Protein AF-0000000068983211 (afdb_homodimer)

Organism: NCBI:txid743974

Foldseek 3Di:
DPPPQPPVNVVVVVLVVVQVVCVVVVKAWDDAFQDDPPQATFGTWIKDWDQDPVRDIAIAIEGEAEEEDEPPPPDDPLNPQDPVRVRSSVRSVVVVCVVDVVCVRHHYWYKYKYWYDYPPDDTDIDIGTSSDPND/DPPPCDPVNVVVVVLVVVQVVCVVVVKAWDDAFQDDPPQATFGTWIKDWDQDPVRDIAIAIEGEAEEEDEPPPPDDPLNPQDPVNVRSSVRSVVVVCVVDVVCVRHHYWYKYKYWYDYPPDDTDIDIGTSSDPND

Radius of gyration: 21.83 Å; Cα contacts (8 Å, |Δi|>4): 467; chains: 2; bounding box: 51×64×51 Å

Sequence (270 aa):
MNTKATTKSIGDFYENRAVDWIESEHLTVIARNYNVPKVGEIDIVAKCIDALASGRIRKTLVFIEVRARKRGQFASSAESITTAKQYKIIHAAMHFLQEFDEFNEYDCRFDVIVFDYADGEDARGEWIKAAFLACMNTKATTKSIGDFYENRAVDWIESEHLTVIARNYNVPKVGEIDIVAKCIDALASGRIRKTLVFIEVRARKRGQFASSAESITTAKQYKIIHAAMHFLQEFDEFNEYDCRFDVIVFDYADGEDARGEWIKAAFLAC

Structure (mmCIF, N/CA/C/O backbone):
data_AF-0000000068983211-model_v1
#
loop_
_entity.id
_entity.type
_entity.pdbx_description
1 polymer 'UPF0102 protein MBO_08302'
#
loop_
_atom_site.group_PDB
_atom_site.id
_atom_site.type_symbol
_atom_site.label_atom_id
_atom_site.label_alt_id
_atom_site.label_comp_id
_atom_site.label_asym_id
_atom_site.label_entity_id
_atom_site.label_seq_id
_atom_site.pdbx_PDB_ins_code
_atom_site.Cartn_x
_atom_site.Cartn_y
_atom_site.Cartn_z
_atom_site.occupancy
_atom_site.B_iso_or_equiv
_atom_site.auth_seq_id
_atom_site.auth_comp_id
_atom_site.auth_asym_id
_atom_site.auth_atom_id
_atom_site.pdbx_PDB_model_num
ATOM 1 N N . MET A 1 1 ? -12.484 28.016 33.562 1 35.66 1 MET A N 1
ATOM 2 C CA . MET A 1 1 ? -12.781 26.766 32.875 1 35.66 1 MET A CA 1
ATOM 3 C C . MET A 1 1 ? -11.57 26.281 32.062 1 35.66 1 MET A C 1
ATOM 5 O O . MET A 1 1 ? -11.133 26.953 31.141 1 35.66 1 MET A O 1
ATOM 9 N N . ASN A 1 2 ? -10.539 25.703 32.656 1 40.59 2 ASN A N 1
ATOM 10 C CA . ASN A 1 2 ? -9.242 25.25 32.156 1 40.59 2 ASN A CA 1
ATOM 11 C C . ASN A 1 2 ? -9.375 24.375 30.938 1 40.59 2 ASN A C 1
ATOM 13 O O . ASN A 1 2 ? -9.711 23.188 31.047 1 40.59 2 ASN A O 1
ATOM 17 N N . THR A 1 3 ? -9.984 24.75 29.875 1 45.38 3 THR A N 1
ATOM 18 C CA . THR A 1 3 ? -10.43 23.969 28.734 1 45.38 3 THR A CA 1
ATOM 19 C C . THR A 1 3 ? -9.273 23.172 28.141 1 45.38 3 THR A C 1
ATOM 21 O O . THR A 1 3 ? -8.453 23.734 27.406 1 45.38 3 THR A O 1
ATOM 24 N N . LYS A 1 4 ? -8.797 22.328 28.922 1 50.09 4 LYS A N 1
ATOM 25 C CA . LYS A 1 4 ? -7.707 21.469 28.484 1 50.09 4 LYS A CA 1
ATOM 26 C C . LYS A 1 4 ? -7.957 20.922 27.094 1 50.09 4 LYS A C 1
ATOM 2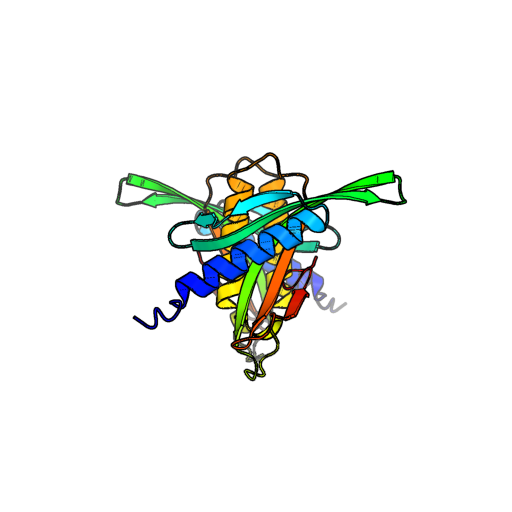8 O O . LYS A 1 4 ? -9.016 20.344 26.812 1 50.09 4 LYS A O 1
ATOM 33 N N . ALA A 1 5 ? -7.172 21.594 26.203 1 58.06 5 ALA A N 1
ATOM 34 C CA . ALA A 1 5 ? -7.344 21.188 24.812 1 58.06 5 ALA A CA 1
ATOM 35 C C . ALA A 1 5 ? -7.465 19.672 24.703 1 58.06 5 ALA A C 1
ATOM 37 O O . ALA A 1 5 ? -6.711 18.938 25.328 1 58.06 5 ALA A O 1
ATOM 38 N N . THR A 1 6 ? -8.633 19.156 24.359 1 66.56 6 THR A N 1
ATOM 39 C CA . THR A 1 6 ? -8.883 17.734 24.156 1 66.56 6 THR A CA 1
ATOM 40 C C . THR A 1 6 ? -7.914 17.156 23.141 1 66.56 6 THR A C 1
ATOM 42 O O . THR A 1 6 ? -7.285 17.891 22.375 1 66.56 6 THR A O 1
ATOM 45 N N . THR A 1 7 ? -7.5 15.906 23.281 1 70.31 7 THR A N 1
ATOM 46 C CA . THR A 1 7 ? -6.629 15.195 22.344 1 70.31 7 THR A CA 1
ATOM 47 C C . THR A 1 7 ? -7.023 15.484 20.906 1 70.31 7 THR A C 1
ATOM 49 O O . THR A 1 7 ? -6.16 15.648 20.047 1 70.31 7 THR A O 1
ATOM 52 N N . LYS A 1 8 ? -8.227 15.648 20.672 1 76.94 8 LYS A N 1
ATOM 53 C CA . LYS A 1 8 ? -8.703 15.953 19.328 1 76.94 8 LYS A CA 1
ATOM 54 C C . LYS A 1 8 ? -8.344 17.375 18.922 1 76.94 8 LYS A C 1
ATOM 56 O O . LYS A 1 8 ? -7.941 17.625 17.781 1 76.94 8 LYS A O 1
ATOM 61 N N . SER A 1 9 ? -8.492 18.234 19.859 1 83.5 9 SER A N 1
ATOM 62 C CA . SER A 1 9 ? -8.18 19.625 19.578 1 83.5 9 SER A CA 1
ATOM 63 C C . SER A 1 9 ? -6.699 19.828 19.281 1 83.5 9 SER A C 1
ATOM 65 O O . SER A 1 9 ? -6.332 20.578 18.375 1 83.5 9 SER A O 1
ATOM 67 N N . ILE A 1 10 ? -5.871 19.125 19.984 1 86.56 10 ILE A N 1
ATOM 68 C CA . ILE A 1 10 ? -4.434 19.172 19.75 1 86.56 10 ILE A CA 1
ATOM 69 C C . ILE A 1 10 ? -4.109 18.609 18.375 1 86.56 10 ILE A C 1
ATOM 71 O O . ILE A 1 10 ? -3.34 19.219 17.625 1 86.56 10 ILE A O 1
ATOM 75 N N . GLY A 1 11 ? -4.793 17.547 18.047 1 90.12 11 GLY A N 1
ATOM 76 C CA . GLY A 1 11 ? -4.621 16.938 16.734 1 90.12 11 GLY A CA 1
ATOM 77 C C . GLY A 1 11 ? -4.957 17.891 15.594 1 90.12 11 GLY A C 1
ATOM 78 O O . GLY A 1 11 ? -4.191 18.016 14.641 1 90.12 11 GLY A O 1
ATOM 79 N N . ASP A 1 12 ? -6.043 18.531 15.766 1 93.44 12 ASP A N 1
ATOM 80 C CA . ASP A 1 12 ? -6.484 19.469 14.742 1 93.44 12 ASP A CA 1
ATOM 81 C C . ASP A 1 12 ? -5.508 20.625 14.609 1 93.44 12 ASP A C 1
ATOM 83 O O . ASP A 1 12 ? -5.227 21.094 13.5 1 93.44 12 ASP A O 1
ATOM 87 N N . PHE A 1 13 ? -5.062 21.109 15.711 1 94.06 13 PHE A N 1
ATOM 88 C CA . PHE A 1 13 ? -4.117 22.219 15.727 1 94.06 13 PHE A CA 1
ATOM 89 C C . PHE A 1 13 ? -2.85 21.859 14.961 1 94.06 13 PHE A C 1
ATOM 91 O O . PHE A 1 13 ? -2.424 22.609 14.07 1 94.06 13 PHE A O 1
ATOM 98 N N . TYR A 1 14 ? -2.338 20.703 15.195 1 95.5 14 TYR A N 1
ATOM 99 C CA . TYR A 1 14 ? -1.067 20.344 14.578 1 95.5 14 TYR A CA 1
ATOM 100 C C . TYR A 1 14 ? -1.27 19.891 13.133 1 95.5 14 TYR A C 1
ATOM 102 O O . TYR A 1 14 ? -0.354 20 12.312 1 95.5 14 TYR A O 1
ATOM 110 N N . GLU A 1 15 ? -2.426 19.359 12.836 1 97.25 15 GLU A N 1
ATOM 111 C CA . GLU A 1 15 ? -2.732 19.109 11.43 1 97.25 15 GLU A CA 1
ATOM 112 C C . GLU A 1 15 ? -2.723 20.406 10.625 1 97.25 15 GLU A C 1
ATOM 114 O O . GLU A 1 15 ? -2.166 20.469 9.531 1 97.25 15 GLU A O 1
ATOM 119 N N . ASN A 1 16 ? -3.309 21.5 11.219 1 97.44 16 ASN A N 1
ATOM 120 C CA . ASN A 1 16 ? -3.287 22.812 10.57 1 97.44 16 ASN A CA 1
ATOM 121 C C . ASN A 1 16 ? -1.863 23.344 10.422 1 97.44 16 ASN A C 1
ATOM 123 O O . ASN A 1 16 ? -1.508 23.906 9.383 1 97.44 16 ASN A O 1
ATOM 127 N N . ARG A 1 17 ? -1.088 23.156 11.438 1 97.06 17 ARG A N 1
ATOM 128 C CA . ARG A 1 17 ? 0.31 23.578 11.375 1 97.06 17 ARG A CA 1
ATOM 129 C C . ARG A 1 17 ? 1.061 22.812 10.289 1 97.06 17 ARG A C 1
ATOM 131 O O . ARG A 1 17 ? 1.902 23.391 9.594 1 97.06 17 ARG A O 1
ATOM 138 N N . ALA A 1 18 ? 0.779 21.562 10.195 1 98.19 18 ALA A N 1
ATOM 139 C CA . ALA A 1 18 ? 1.39 20.766 9.141 1 98.19 18 ALA A CA 1
ATOM 140 C C . ALA A 1 18 ? 1.004 21.281 7.758 1 98.19 18 ALA A C 1
ATOM 142 O O . ALA A 1 18 ? 1.853 21.375 6.871 1 98.19 18 ALA A O 1
ATOM 143 N N . VAL A 1 19 ? -0.229 21.594 7.555 1 98.5 19 VAL A N 1
ATOM 144 C CA . VAL A 1 19 ? -0.712 22.109 6.281 1 98.5 19 VAL A CA 1
ATOM 145 C C . VAL A 1 19 ? 0.061 23.375 5.91 1 98.5 19 VAL A C 1
ATOM 147 O O . VAL A 1 19 ? 0.547 23.516 4.785 1 98.5 19 VAL A O 1
ATOM 150 N N . ASP A 1 20 ? 0.174 24.281 6.855 1 97.94 20 ASP A N 1
ATOM 151 C CA . ASP A 1 20 ? 0.915 25.516 6.617 1 97.94 20 ASP A CA 1
ATOM 152 C C . ASP A 1 20 ? 2.354 25.219 6.199 1 97.94 20 ASP A C 1
ATOM 154 O O . ASP A 1 20 ? 2.877 25.844 5.277 1 97.94 20 ASP A O 1
ATOM 158 N N . TRP A 1 21 ? 2.953 24.312 6.898 1 98.31 21 TRP A N 1
ATOM 159 C CA . TRP A 1 21 ? 4.332 23.938 6.609 1 98.31 21 TRP A CA 1
ATOM 160 C C . TRP A 1 21 ? 4.449 23.344 5.207 1 98.31 21 TRP A C 1
ATOM 162 O O . TRP A 1 21 ? 5.312 23.75 4.426 1 98.31 21 TRP A O 1
ATOM 172 N N . ILE A 1 22 ? 3.582 22.438 4.828 1 98.19 22 ILE A N 1
ATOM 173 C CA . ILE A 1 22 ? 3.564 21.766 3.529 1 98.19 22 ILE A CA 1
ATOM 174 C C . ILE A 1 22 ? 3.445 22.812 2.418 1 98.19 22 ILE A C 1
ATOM 176 O O . ILE A 1 22 ? 4.199 22.766 1.443 1 98.19 22 ILE A O 1
ATOM 180 N N . GLU A 1 23 ? 2.578 23.734 2.566 1 97.75 23 GLU A N 1
ATOM 181 C CA . GLU A 1 23 ? 2.336 24.766 1.547 1 97.75 23 GLU A CA 1
ATOM 182 C C . GLU A 1 23 ? 3.52 25.719 1.431 1 97.75 23 GLU A C 1
ATOM 184 O O . GLU A 1 23 ? 3.816 26.219 0.344 1 97.75 23 GLU A O 1
ATOM 189 N N . SER A 1 24 ? 4.191 25.922 2.51 1 97.25 24 SER A N 1
ATOM 190 C CA . SER A 1 24 ? 5.367 26.797 2.482 1 97.25 24 SER A CA 1
ATOM 191 C C . SER A 1 24 ? 6.531 26.125 1.764 1 97.25 24 SER A C 1
ATOM 193 O O . SER A 1 24 ? 7.465 26.797 1.319 1 97.25 24 SER A O 1
ATOM 195 N N . GLU A 1 25 ? 6.52 24.781 1.648 1 95.81 25 GLU A N 1
ATOM 196 C CA . GLU A 1 25 ? 7.562 24.016 0.97 1 95.81 25 GLU A CA 1
ATOM 197 C C . GLU A 1 25 ? 7.184 23.734 -0.481 1 95.81 25 GLU A C 1
ATOM 199 O O . GLU A 1 25 ? 7.73 22.812 -1.104 1 95.81 25 GLU A O 1
ATOM 204 N N . HIS A 1 26 ? 6.25 24.391 -1.017 1 92.44 26 HIS A N 1
ATOM 205 C CA . HIS A 1 26 ? 5.871 24.422 -2.426 1 92.44 26 HIS A CA 1
ATOM 206 C C . HIS A 1 26 ? 5.148 23.141 -2.834 1 92.44 26 HIS A C 1
ATOM 208 O O . HIS A 1 26 ? 5.27 22.688 -3.975 1 92.44 26 HIS A O 1
ATOM 214 N N . LEU A 1 27 ? 4.641 22.422 -1.87 1 97.75 27 LEU A N 1
ATOM 215 C CA . LEU A 1 27 ? 3.643 21.406 -2.186 1 97.75 27 LEU A CA 1
ATOM 216 C C . LEU A 1 27 ? 2.238 22 -2.174 1 97.75 27 LEU A C 1
ATOM 218 O O . LEU A 1 27 ? 2.012 23.062 -1.582 1 97.75 27 LEU A O 1
ATOM 222 N N . THR A 1 28 ? 1.361 21.344 -2.908 1 98.25 28 THR A N 1
ATOM 223 C CA . THR A 1 28 ? -0.044 21.734 -2.926 1 98.25 28 THR A CA 1
ATOM 224 C C . THR A 1 28 ? -0.895 20.719 -2.166 1 98.25 28 THR A C 1
ATOM 226 O O . THR A 1 28 ? -0.919 19.531 -2.512 1 98.25 28 THR A O 1
ATOM 229 N N . VAL A 1 29 ? -1.602 21.172 -1.128 1 98.69 29 VAL A N 1
ATOM 230 C CA . VAL A 1 29 ? -2.525 20.297 -0.406 1 98.69 29 VAL A CA 1
ATOM 231 C C . VAL A 1 29 ? -3.795 20.094 -1.229 1 98.69 29 VAL A C 1
ATOM 233 O O . VAL A 1 29 ? -4.43 21.062 -1.654 1 98.69 29 VAL A O 1
ATOM 236 N N . ILE A 1 30 ? -4.164 18.828 -1.377 1 97.81 30 ILE A N 1
ATOM 237 C CA . ILE A 1 30 ? -5.316 18.625 -2.246 1 97.81 30 ILE A CA 1
ATOM 238 C C . ILE A 1 30 ? -6.445 17.969 -1.453 1 97.81 30 ILE A C 1
ATOM 240 O O . ILE A 1 30 ? -7.598 17.953 -1.897 1 97.81 30 ILE A O 1
ATOM 244 N N . ALA A 1 31 ? -6.195 17.359 -0.338 1 98.19 31 ALA A N 1
ATOM 245 C CA . ALA A 1 31 ? -7.219 16.797 0.541 1 98.19 31 ALA A CA 1
ATOM 246 C C . ALA A 1 31 ? -6.742 16.766 1.989 1 98.19 31 ALA A C 1
ATOM 248 O O . ALA A 1 31 ? -5.543 16.656 2.252 1 98.19 31 ALA A O 1
ATOM 249 N N . ARG A 1 32 ? -7.684 16.938 2.926 1 98.19 32 ARG A N 1
ATOM 250 C CA . ARG A 1 32 ? -7.457 16.75 4.355 1 98.19 32 ARG A CA 1
ATOM 251 C C . ARG A 1 32 ? -8.461 15.773 4.953 1 98.19 32 ARG A C 1
ATOM 253 O O . ARG A 1 32 ? -9.609 15.719 4.52 1 98.19 32 ARG A O 1
ATOM 260 N N . ASN A 1 33 ? -7.98 15.055 5.906 1 96.94 33 ASN A N 1
ATOM 261 C CA . ASN A 1 33 ? -8.828 14.086 6.594 1 96.94 33 ASN A CA 1
ATOM 262 C C . ASN A 1 33 ? -9.57 13.195 5.602 1 96.94 33 ASN A C 1
ATOM 264 O O . ASN A 1 33 ? -10.797 13.07 5.664 1 96.94 33 ASN A O 1
ATOM 268 N N . TYR A 1 34 ? -8.844 12.609 4.621 1 97.56 34 TYR A N 1
ATOM 269 C CA . TYR A 1 34 ? -9.43 11.664 3.676 1 97.56 34 TYR A CA 1
ATOM 270 C C . TYR A 1 34 ? -9.758 10.344 4.359 1 97.56 34 TYR A C 1
ATOM 272 O O . TYR A 1 34 ? -8.859 9.602 4.75 1 97.56 34 TYR A O 1
ATOM 280 N N . ASN A 1 35 ? -11.008 10.055 4.445 1 96.38 35 ASN A N 1
ATOM 281 C CA . ASN A 1 35 ? -11.492 8.898 5.188 1 96.38 35 ASN A CA 1
ATOM 282 C C . ASN A 1 35 ? -12.195 7.898 4.273 1 96.38 35 ASN A C 1
ATOM 284 O O . ASN A 1 35 ? -13.086 8.266 3.512 1 96.38 35 ASN A O 1
ATOM 288 N N . VAL A 1 36 ? -11.734 6.621 4.305 1 93.62 36 VAL A N 1
ATOM 289 C CA . VAL A 1 36 ? -12.383 5.504 3.627 1 93.62 36 VAL A CA 1
ATOM 290 C C . VAL A 1 36 ? -13.047 4.59 4.652 1 93.62 36 VAL A C 1
ATOM 292 O O . VAL A 1 36 ? -12.359 3.926 5.434 1 93.62 36 VAL A O 1
ATOM 295 N N . PRO A 1 37 ? -14.336 4.434 4.613 1 90.38 37 PRO A N 1
ATOM 296 C CA . PRO A 1 37 ? -15.039 3.641 5.625 1 90.38 37 PRO A CA 1
ATOM 297 C C . PRO A 1 37 ? -14.508 2.213 5.727 1 90.38 37 PRO A C 1
ATOM 299 O O . PRO A 1 37 ? -14.312 1.547 4.707 1 90.38 37 PRO A O 1
ATOM 302 N N . LYS A 1 38 ? -14.211 1.818 7.008 1 87 38 LYS A N 1
ATOM 303 C CA . LYS A 1 38 ? -13.797 0.467 7.375 1 87 38 LYS A CA 1
ATOM 304 C C . LYS A 1 38 ? -12.406 0.147 6.816 1 87 38 LYS A C 1
ATOM 306 O O . LYS A 1 38 ? -11.961 -0.999 6.879 1 87 38 LYS A O 1
ATOM 311 N N . VAL A 1 39 ? -11.82 1.078 6.234 1 90 39 VAL A N 1
ATOM 312 C CA . VAL A 1 39 ? -10.508 0.854 5.645 1 90 39 VAL A CA 1
ATOM 313 C C . VAL A 1 39 ? -9.453 1.648 6.41 1 90 39 VAL A C 1
ATOM 315 O O . VAL A 1 39 ? -8.609 1.069 7.102 1 90 39 VAL A O 1
ATOM 318 N N . GLY A 1 40 ? -9.586 2.961 6.336 1 93 40 GLY A N 1
ATOM 319 C CA . GLY A 1 40 ? -8.609 3.814 6.992 1 93 40 GLY A CA 1
ATOM 320 C C . GLY A 1 40 ? -8.75 5.281 6.629 1 93 40 GLY A C 1
ATOM 321 O O . GLY A 1 40 ? -9.656 5.648 5.871 1 93 40 GLY A O 1
ATOM 322 N N . GLU A 1 41 ? -7.844 6.059 7.258 1 95.69 41 GLU A N 1
ATOM 323 C CA . GLU A 1 41 ? -7.848 7.496 7 1 95.69 41 GLU A CA 1
ATOM 324 C C . GLU A 1 41 ? -6.441 8.016 6.711 1 95.69 41 GLU A C 1
ATOM 326 O O . GLU A 1 41 ? -5.453 7.391 7.109 1 95.69 41 GLU A O 1
ATOM 331 N N . ILE A 1 42 ? -6.363 9.086 5.957 1 97 42 ILE A N 1
ATOM 332 C CA . ILE A 1 42 ? -5.133 9.82 5.703 1 97 42 ILE A CA 1
ATOM 333 C C . ILE A 1 42 ? -5.305 11.281 6.137 1 97 42 ILE A C 1
ATOM 335 O O . ILE A 1 42 ? -6.242 11.953 5.707 1 97 42 ILE A O 1
ATOM 339 N N . ASP A 1 43 ? -4.375 11.812 6.984 1 98.31 43 ASP A N 1
ATOM 340 C CA . ASP A 1 43 ? -4.523 13.156 7.535 1 98.31 43 ASP A CA 1
ATOM 341 C C . ASP A 1 43 ? -4.441 14.211 6.434 1 98.31 43 ASP A C 1
ATOM 343 O O . ASP A 1 43 ? -5.293 15.094 6.352 1 98.31 43 ASP A O 1
ATOM 347 N N . ILE A 1 44 ? -3.426 14.109 5.547 1 98.69 44 ILE A N 1
ATOM 348 C CA . ILE A 1 44 ? -3.221 15.102 4.5 1 98.69 44 ILE A CA 1
ATOM 349 C C . ILE A 1 44 ? -2.752 14.414 3.221 1 98.69 44 ILE A C 1
ATOM 351 O O . ILE A 1 44 ? -1.907 13.516 3.266 1 98.69 44 ILE A O 1
ATOM 355 N N . VAL A 1 45 ? -3.318 14.766 2.078 1 98.56 45 VAL A N 1
ATOM 356 C CA . VAL A 1 45 ? -2.809 14.406 0.757 1 98.56 45 VAL A CA 1
ATOM 357 C C . VAL A 1 45 ? -2.32 15.664 0.037 1 98.56 45 VAL A C 1
ATOM 359 O O . VAL A 1 45 ? -3.035 16.672 -0.026 1 98.56 45 VAL A O 1
ATOM 362 N N . ALA A 1 46 ? -1.059 15.625 -0.461 1 98.62 46 ALA A N 1
ATOM 363 C CA . ALA A 1 46 ? -0.485 16.766 -1.176 1 98.62 46 ALA A CA 1
ATOM 364 C C . ALA A 1 46 ? 0.198 16.312 -2.465 1 98.62 46 ALA A C 1
ATOM 366 O O . ALA A 1 46 ? 0.428 15.117 -2.668 1 98.62 46 ALA A O 1
ATOM 367 N N . LYS A 1 47 ? 0.451 17.203 -3.344 1 98.06 47 LYS A N 1
ATOM 368 C CA . LYS A 1 47 ? 1.188 16.891 -4.566 1 98.06 47 LYS A CA 1
ATOM 369 C C . LYS A 1 47 ? 2.309 17.906 -4.801 1 98.06 47 LYS A C 1
ATOM 371 O O . LYS A 1 47 ? 2.236 19.047 -4.332 1 98.06 47 LYS A O 1
ATOM 376 N N . CYS A 1 48 ? 3.295 17.406 -5.43 1 96.88 48 CYS A N 1
ATOM 377 C CA . CYS A 1 48 ? 4.375 18.281 -5.863 1 96.88 48 CYS A CA 1
ATOM 378 C C . CYS A 1 48 ? 4.863 17.906 -7.254 1 96.88 48 CYS A C 1
ATOM 380 O O . CYS A 1 48 ? 4.742 16.75 -7.664 1 96.88 48 CYS A O 1
ATOM 382 N N . ILE A 1 49 ? 5.336 18.922 -7.965 1 95.69 49 ILE A N 1
ATOM 383 C CA . ILE A 1 49 ? 5.914 18.766 -9.297 1 95.69 49 ILE A CA 1
ATOM 384 C C . ILE A 1 49 ? 7.336 19.312 -9.305 1 95.69 49 ILE A C 1
ATOM 386 O O . ILE A 1 49 ? 7.559 20.484 -8.969 1 95.69 49 ILE A O 1
ATOM 390 N N . ASP A 1 50 ? 8.195 18.406 -9.703 1 93.62 50 ASP A N 1
ATOM 391 C CA . ASP A 1 50 ? 9.602 18.797 -9.719 1 93.62 50 ASP A CA 1
ATOM 392 C C . ASP A 1 50 ? 10.203 18.625 -11.117 1 93.62 50 ASP A C 1
ATOM 394 O O . ASP A 1 50 ? 9.969 17.609 -11.773 1 93.62 50 ASP A O 1
ATOM 398 N N . ALA A 1 51 ? 10.969 19.688 -11.5 1 92.5 51 ALA A N 1
ATOM 399 C CA . ALA A 1 51 ? 11.766 19.562 -12.711 1 92.5 51 ALA A CA 1
ATOM 400 C C . ALA A 1 51 ? 13.141 18.969 -12.398 1 92.5 51 ALA A C 1
ATOM 402 O O . ALA A 1 51 ? 13.859 19.469 -11.531 1 92.5 51 ALA A O 1
ATOM 403 N N . LEU A 1 52 ? 13.43 17.938 -13.125 1 90.06 52 LEU A N 1
ATOM 404 C CA . LEU A 1 52 ? 14.711 17.266 -12.891 1 90.06 52 LEU A CA 1
ATOM 405 C C . LEU A 1 52 ? 15.789 17.812 -13.82 1 90.06 52 LEU A C 1
ATOM 407 O O . LEU A 1 52 ? 15.477 18.422 -14.852 1 90.06 52 LEU A O 1
ATOM 411 N N . ALA A 1 53 ? 17.031 17.625 -13.422 1 91.38 53 ALA A N 1
ATOM 412 C CA . ALA A 1 53 ? 18.172 18.078 -14.211 1 91.38 53 ALA A CA 1
ATOM 413 C C . ALA A 1 53 ? 18.172 17.438 -15.602 1 91.38 53 ALA A C 1
ATOM 415 O O . ALA A 1 53 ? 18.641 18.047 -16.562 1 91.38 53 ALA A O 1
ATOM 416 N N . SER A 1 54 ? 17.578 16.297 -15.68 1 91.06 54 SER A N 1
ATOM 417 C CA . SER A 1 54 ? 17.5 15.562 -16.938 1 91.06 54 SER A CA 1
ATOM 418 C C . SER A 1 54 ? 16.484 16.172 -17.875 1 91.06 54 SER A C 1
ATOM 420 O O . SER A 1 54 ? 16.375 15.766 -19.031 1 91.06 54 SER A O 1
ATOM 422 N N . GLY A 1 55 ? 15.727 17.172 -17.391 1 91.31 55 GLY A N 1
ATOM 423 C CA . GLY A 1 55 ? 14.672 17.766 -18.188 1 91.31 55 GLY A CA 1
ATOM 424 C C . GLY A 1 55 ? 13.328 17.094 -18 1 91.31 55 GLY A C 1
ATOM 425 O O . GLY A 1 55 ? 12.328 17.516 -18.578 1 91.31 55 GLY A O 1
ATOM 426 N N . ARG A 1 56 ? 13.375 16.078 -17.188 1 91.62 56 ARG A N 1
ATOM 427 C CA . ARG A 1 56 ? 12.125 15.383 -16.938 1 91.62 56 ARG A CA 1
ATOM 428 C C . ARG A 1 56 ? 11.367 16.016 -15.773 1 91.62 56 ARG A C 1
ATOM 430 O O . ARG A 1 56 ? 11.977 16.641 -14.898 1 91.62 56 ARG A O 1
ATOM 437 N N . ILE A 1 57 ? 10.016 15.914 -15.891 1 95.56 57 ILE A N 1
ATOM 438 C CA . ILE A 1 57 ? 9.156 16.391 -14.82 1 95.56 57 ILE A CA 1
ATOM 439 C C . ILE A 1 57 ? 8.719 15.211 -13.953 1 95.56 57 ILE A C 1
ATOM 441 O O . ILE A 1 57 ? 8.297 14.172 -14.469 1 95.56 57 ILE A O 1
ATOM 445 N N . ARG A 1 58 ? 8.938 15.406 -12.641 1 94.5 58 ARG A N 1
ATOM 446 C CA . ARG A 1 58 ? 8.469 14.398 -11.695 1 94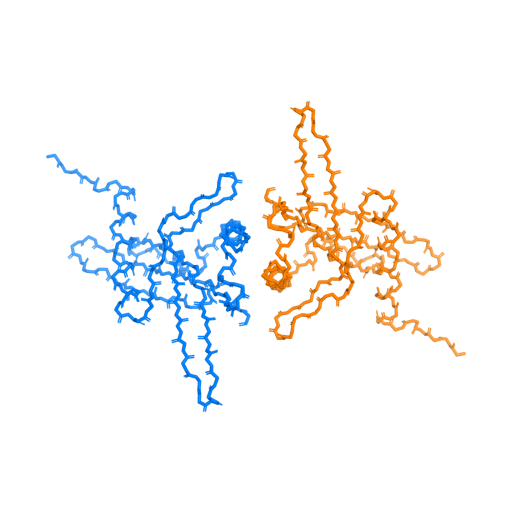.5 58 ARG A CA 1
ATOM 447 C C . ARG A 1 58 ? 7.246 14.883 -10.93 1 94.5 58 ARG A C 1
ATOM 449 O O . ARG A 1 58 ? 7.262 15.977 -10.352 1 94.5 58 ARG A O 1
ATOM 456 N N . LYS A 1 59 ? 6.219 14.117 -11.047 1 96.5 59 LYS A N 1
ATOM 457 C CA . LYS A 1 59 ? 5.012 14.383 -10.266 1 96.5 59 LYS A CA 1
ATOM 458 C C . LYS A 1 59 ? 4.891 13.414 -9.094 1 96.5 59 LYS A C 1
ATOM 460 O O . LYS A 1 59 ? 5.02 12.203 -9.266 1 96.5 59 LYS A O 1
ATOM 465 N N . THR A 1 60 ? 4.715 13.984 -7.922 1 96.25 60 THR A N 1
ATOM 466 C CA . THR A 1 60 ? 4.637 13.133 -6.738 1 96.25 60 THR A CA 1
ATOM 467 C C . THR A 1 60 ? 3.365 13.422 -5.945 1 96.25 60 THR A C 1
ATOM 469 O O . THR A 1 60 ? 3.018 14.586 -5.723 1 96.25 60 THR A O 1
ATOM 472 N N . LEU A 1 61 ? 2.637 12.406 -5.699 1 96.88 61 LEU A N 1
ATOM 473 C CA . LEU A 1 61 ? 1.522 12.43 -4.758 1 96.88 61 LEU A CA 1
ATOM 474 C C . LEU A 1 61 ? 1.969 11.961 -3.375 1 96.88 61 LEU A C 1
ATOM 476 O O . LEU A 1 61 ? 2.488 10.852 -3.23 1 96.88 61 LEU A O 1
ATOM 480 N N . VAL A 1 62 ? 1.799 12.812 -2.361 1 97.38 62 VAL A N 1
ATOM 481 C CA . VAL A 1 62 ? 2.342 12.555 -1.03 1 97.38 62 VAL A CA 1
ATOM 482 C C . VAL A 1 62 ? 1.201 12.352 -0.036 1 97.38 62 VAL A C 1
ATOM 484 O O . VAL A 1 62 ? 0.339 13.219 0.117 1 97.38 62 VAL A O 1
ATOM 487 N N . PHE A 1 63 ? 1.177 11.141 0.612 1 97.62 63 PHE A N 1
ATOM 488 C CA . PHE A 1 63 ? 0.269 10.82 1.706 1 97.62 63 PHE A CA 1
ATOM 489 C C . PHE A 1 63 ? 0.945 11.039 3.055 1 97.62 63 PHE A C 1
ATOM 491 O O . PHE A 1 63 ? 1.961 10.406 3.354 1 97.62 63 PHE A O 1
ATOM 498 N N . ILE A 1 64 ? 0.324 11.898 3.918 1 97.56 64 ILE A N 1
ATOM 499 C CA . ILE A 1 64 ? 1.068 12.383 5.078 1 97.56 64 ILE A CA 1
ATOM 500 C C . ILE A 1 64 ? 0.305 12.047 6.355 1 97.56 64 ILE A C 1
ATOM 502 O O . ILE A 1 64 ? -0.866 12.398 6.5 1 97.56 64 ILE A O 1
ATOM 506 N N . GLU A 1 65 ? 0.911 11.344 7.234 1 96.94 65 GLU A N 1
ATOM 507 C CA . GLU A 1 65 ? 0.471 11.117 8.609 1 96.94 65 GLU A CA 1
ATOM 508 C C . GLU A 1 65 ? 1.047 12.172 9.547 1 96.94 65 GLU A C 1
ATOM 510 O O . GLU A 1 65 ? 2.242 12.469 9.5 1 96.94 65 GLU A O 1
ATOM 515 N N . VAL A 1 66 ? 0.172 12.828 10.438 1 96.88 66 VAL A N 1
ATOM 516 C CA . VAL A 1 66 ? 0.609 13.852 11.375 1 96.88 66 VAL A CA 1
ATOM 517 C C . VAL A 1 66 ? 0.51 13.32 12.805 1 96.88 66 VAL A C 1
ATOM 519 O O . VAL A 1 66 ? -0.516 12.758 13.195 1 96.88 66 VAL A O 1
ATOM 522 N N . ARG A 1 67 ? 1.602 13.531 13.555 1 94.12 67 ARG A N 1
ATOM 523 C CA . ARG A 1 67 ? 1.65 13.102 14.945 1 94.12 67 ARG A CA 1
ATOM 524 C C . ARG A 1 67 ? 2.086 14.242 15.859 1 94.12 67 ARG A C 1
ATOM 526 O O . ARG A 1 67 ? 2.982 15.016 15.516 1 94.12 67 ARG A O 1
ATOM 533 N N . ALA A 1 68 ? 1.353 14.383 16.922 1 92.19 68 ALA A N 1
ATOM 534 C CA . ALA A 1 68 ? 1.755 15.281 18 1 92.19 68 ALA A CA 1
ATOM 535 C C . ALA A 1 68 ? 2.131 14.5 19.25 1 92.19 68 ALA A C 1
ATOM 537 O O . ALA A 1 68 ? 1.347 13.68 19.734 1 92.19 68 ALA A O 1
ATOM 538 N N . ARG A 1 69 ? 3.277 14.797 19.688 1 88.06 69 ARG A N 1
ATOM 539 C CA . ARG A 1 69 ? 3.766 14.102 20.875 1 88.06 69 ARG A CA 1
ATOM 540 C C . ARG A 1 69 ? 4.223 15.086 21.938 1 88.06 69 ARG A C 1
ATOM 542 O O . ARG A 1 69 ? 4.859 16.094 21.625 1 88.06 69 ARG A O 1
ATOM 549 N N . LYS A 1 70 ? 3.893 14.758 23.156 1 86.31 70 LYS A N 1
ATOM 550 C CA . LYS A 1 70 ? 4.391 15.562 24.266 1 86.31 70 LYS A CA 1
ATOM 551 C C . LYS A 1 70 ? 5.855 15.258 24.547 1 86.31 70 LYS A C 1
ATOM 553 O O . LYS A 1 70 ? 6.262 14.094 24.562 1 86.31 70 LYS A O 1
ATOM 558 N N . ARG A 1 71 ? 6.57 16.344 24.719 1 81.06 71 ARG A N 1
ATOM 559 C CA . ARG A 1 71 ? 8.008 16.188 24.953 1 81.06 71 ARG A CA 1
ATOM 560 C C . ARG A 1 71 ? 8.273 15.328 26.188 1 81.06 71 ARG A C 1
ATOM 562 O O . ARG A 1 71 ? 7.59 15.461 27.203 1 81.06 71 ARG A O 1
ATOM 569 N N . GLY A 1 72 ? 9.375 14.453 26.047 1 74.56 72 GLY A N 1
ATOM 570 C CA . GLY A 1 72 ? 9.742 13.508 27.094 1 74.56 72 GLY A CA 1
ATOM 571 C C . GLY A 1 72 ? 9.328 12.086 26.781 1 74.56 72 GLY A C 1
ATOM 572 O O . GLY A 1 72 ? 9.758 11.148 27.453 1 74.56 72 GLY A O 1
ATOM 573 N N . GLN A 1 73 ? 8.469 11.992 25.812 1 65.81 73 GLN A N 1
ATOM 574 C CA . GLN A 1 73 ? 8.125 10.648 25.359 1 65.81 73 GLN A CA 1
ATOM 575 C C . GLN A 1 73 ? 9.102 10.164 24.281 1 65.81 73 GLN A C 1
ATOM 577 O O . GLN A 1 73 ? 9.453 10.914 23.375 1 65.81 73 GLN A O 1
ATOM 582 N N . PHE A 1 74 ? 10.078 9.25 24.578 1 60.34 74 PHE A N 1
ATOM 583 C CA . PHE A 1 74 ? 11.305 8.828 23.922 1 60.34 74 PHE A CA 1
ATOM 584 C C . PHE A 1 74 ? 11 8.078 22.641 1 60.34 74 PHE A C 1
ATOM 586 O O . PHE A 1 74 ? 11.898 7.797 21.844 1 60.34 74 PHE A O 1
ATOM 593 N N . ALA A 1 75 ? 9.898 7.723 22.234 1 59.66 75 ALA A N 1
ATOM 594 C CA . ALA A 1 75 ? 9.906 6.836 21.078 1 59.66 75 ALA A CA 1
ATOM 595 C C . ALA A 1 75 ? 10.133 7.625 19.781 1 59.66 75 ALA A C 1
ATOM 597 O O . ALA A 1 75 ? 9.703 8.773 19.656 1 59.66 75 ALA A O 1
ATOM 598 N N . SER A 1 76 ? 11.164 7.145 18.984 1 62.75 76 SER A N 1
ATOM 599 C CA . SER A 1 76 ? 1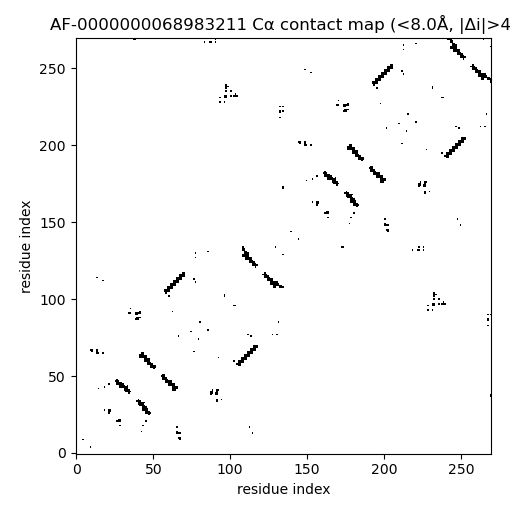1.344 7.777 17.672 1 62.75 76 SER A CA 1
ATOM 600 C C . SER A 1 76 ? 10.039 7.785 16.891 1 62.75 76 SER A C 1
ATOM 602 O O . SER A 1 76 ? 9.211 6.891 17.031 1 62.75 76 SER A O 1
ATOM 604 N N . SER A 1 77 ? 9.734 8.938 16.219 1 60.44 77 SER A N 1
ATOM 605 C CA . SER A 1 77 ? 8.453 9.203 15.57 1 60.44 77 SER A CA 1
ATOM 606 C C . SER A 1 77 ? 8.133 8.141 14.523 1 60.44 77 SER A C 1
ATOM 608 O O . SER A 1 77 ? 7.016 7.633 14.469 1 60.44 77 SER A O 1
ATOM 610 N N . ALA A 1 78 ? 9.102 7.836 13.602 1 61.78 78 ALA A N 1
ATOM 611 C CA . ALA A 1 78 ? 8.844 6.836 12.57 1 61.78 78 ALA A CA 1
ATOM 612 C C . ALA A 1 78 ? 8.484 5.488 13.195 1 61.78 78 ALA A C 1
ATOM 614 O O . ALA A 1 78 ? 7.617 4.777 12.688 1 61.78 78 ALA A O 1
ATOM 615 N N . GLU A 1 79 ? 9.07 5.293 14.383 1 65.81 79 GLU A N 1
ATOM 616 C CA . GLU A 1 79 ? 8.844 4.039 15.094 1 65.81 79 GLU A CA 1
ATOM 617 C C . GLU A 1 79 ? 7.484 4.043 15.797 1 65.81 79 GLU A C 1
ATOM 619 O O . GLU A 1 79 ? 6.965 2.988 16.156 1 65.81 79 GLU A O 1
ATOM 624 N N . SER A 1 80 ? 6.938 5.18 15.672 1 77.62 80 SER A N 1
ATOM 625 C CA . SER A 1 80 ? 5.711 5.293 16.469 1 77.62 80 SER A CA 1
ATOM 626 C C . SER A 1 80 ? 4.488 4.922 15.633 1 77.62 80 SER A C 1
ATOM 628 O O . SER A 1 80 ? 3.385 4.789 16.172 1 77.62 80 SER A O 1
ATOM 630 N N . ILE A 1 81 ? 4.777 4.742 14.344 1 87.81 81 ILE A N 1
ATOM 631 C CA . ILE A 1 81 ? 3.629 4.301 13.555 1 87.81 81 ILE A CA 1
ATOM 632 C C . ILE A 1 81 ? 3.656 2.781 13.414 1 87.81 81 ILE A C 1
ATOM 634 O O . ILE A 1 81 ? 4.562 2.229 12.781 1 87.81 81 ILE A O 1
ATOM 638 N N . THR A 1 82 ? 2.719 2.148 13.938 1 89.31 82 THR A N 1
ATOM 639 C CA . THR A 1 82 ? 2.646 0.693 13.891 1 89.31 82 THR A CA 1
ATOM 640 C C . THR A 1 82 ? 2.439 0.207 12.461 1 89.31 82 THR A C 1
ATOM 642 O O . THR A 1 82 ? 1.942 0.951 11.617 1 89.31 82 THR A O 1
ATOM 645 N N . THR A 1 83 ? 2.844 -1.04 12.266 1 87.06 83 THR A N 1
ATOM 646 C CA . THR A 1 83 ? 2.633 -1.655 10.961 1 87.06 83 THR A CA 1
ATOM 647 C C . THR A 1 83 ? 1.15 -1.662 10.602 1 87.06 83 THR A C 1
ATOM 649 O O . THR A 1 83 ? 0.786 -1.425 9.445 1 87.06 83 THR A O 1
ATOM 652 N N . ALA A 1 84 ? 0.355 -1.922 11.586 1 87.81 84 ALA A N 1
ATOM 653 C CA . ALA A 1 84 ? -1.088 -1.934 11.359 1 87.81 84 ALA A CA 1
ATOM 654 C C . ALA A 1 84 ? -1.577 -0.574 10.867 1 87.81 84 ALA A C 1
ATOM 656 O O . ALA A 1 84 ? -2.381 -0.496 9.938 1 87.81 84 ALA A O 1
ATOM 657 N N . LYS A 1 85 ? -1.064 0.475 11.484 1 91.44 85 LYS A N 1
ATOM 658 C CA . LYS A 1 85 ? -1.464 1.812 11.055 1 91.44 85 LYS A CA 1
ATOM 659 C C . LYS A 1 85 ? -0.927 2.127 9.664 1 91.44 85 LYS A C 1
ATOM 661 O O . LYS A 1 85 ? -1.626 2.727 8.844 1 91.44 85 LYS A O 1
ATOM 666 N N . GLN A 1 86 ? 0.297 1.739 9.367 1 92.44 86 GLN A N 1
ATOM 667 C CA . GLN A 1 86 ? 0.854 1.925 8.031 1 92.44 86 GLN A CA 1
ATOM 668 C C . GLN A 1 86 ? -0.024 1.264 6.977 1 92.44 86 GLN A C 1
ATOM 670 O O . GLN A 1 86 ? -0.327 1.87 5.945 1 92.44 86 GLN A O 1
ATOM 675 N N . TYR A 1 87 ? -0.472 0.096 7.227 1 90.31 87 TYR A N 1
ATOM 676 C CA . TYR A 1 87 ? -1.304 -0.647 6.285 1 90.31 87 TYR A CA 1
ATOM 677 C C . TYR A 1 87 ? -2.635 0.059 6.059 1 90.31 87 TYR A C 1
ATOM 679 O O . TYR A 1 87 ? -3.119 0.134 4.93 1 90.31 87 TYR A O 1
ATOM 687 N N . LYS A 1 88 ? -3.18 0.595 7.117 1 92.94 88 LYS A N 1
ATOM 688 C CA . LYS A 1 88 ? -4.43 1.334 6.973 1 92.94 88 LYS A CA 1
ATOM 689 C C . LYS A 1 88 ? -4.246 2.555 6.074 1 92.94 88 LYS A C 1
ATOM 691 O O . LYS A 1 88 ? -5.094 2.846 5.23 1 92.94 88 LYS A O 1
ATOM 696 N N . ILE A 1 89 ? -3.129 3.209 6.25 1 94.19 89 ILE A N 1
ATOM 697 C CA . ILE A 1 89 ? -2.826 4.391 5.445 1 94.19 89 ILE A CA 1
ATOM 698 C C . ILE A 1 89 ? -2.633 3.986 3.986 1 94.19 89 ILE A C 1
ATOM 700 O O . ILE A 1 89 ? -3.164 4.633 3.082 1 94.19 89 ILE A O 1
ATOM 704 N N . ILE A 1 90 ? -1.974 2.957 3.775 1 93.62 90 ILE A N 1
ATOM 705 C CA . ILE A 1 90 ? -1.694 2.469 2.43 1 93.62 90 ILE A CA 1
ATOM 706 C C . ILE A 1 90 ? -2.996 2.043 1.755 1 93.62 90 ILE A C 1
ATOM 708 O O . ILE A 1 90 ? -3.23 2.363 0.587 1 93.62 90 ILE A O 1
ATOM 712 N N . HIS A 1 91 ? -3.855 1.374 2.482 1 92.75 91 HIS A N 1
ATOM 713 C CA . HIS A 1 91 ? -5.141 0.965 1.926 1 92.75 91 HIS A CA 1
ATOM 714 C C . HIS A 1 91 ? -5.977 2.176 1.522 1 92.75 91 HIS A C 1
ATOM 716 O O . HIS A 1 91 ? -6.574 2.189 0.445 1 92.75 91 HIS A O 1
ATOM 722 N N . ALA A 1 92 ? -5.969 3.062 2.324 1 95.06 92 ALA A N 1
ATOM 723 C CA . ALA A 1 92 ? -6.691 4.289 1.999 1 95.06 92 ALA A CA 1
ATOM 724 C C . ALA A 1 92 ? -6.09 4.973 0.773 1 95.06 92 ALA A C 1
ATOM 726 O O . ALA A 1 92 ? -6.816 5.512 -0.063 1 95.06 92 ALA A O 1
ATOM 727 N N . ALA A 1 93 ? -4.773 4.93 0.688 1 95.31 93 ALA A N 1
ATOM 728 C CA . ALA A 1 93 ? -4.098 5.504 -0.471 1 95.31 93 ALA A CA 1
ATOM 729 C C . ALA A 1 93 ? -4.496 4.781 -1.754 1 95.31 93 ALA A C 1
ATOM 731 O O . ALA A 1 93 ? -4.699 5.418 -2.793 1 95.31 93 ALA A O 1
ATOM 732 N N . MET A 1 94 ? -4.613 3.475 -1.684 1 93.81 94 MET A N 1
ATOM 733 C CA . MET A 1 94 ? -5.039 2.691 -2.84 1 93.81 94 MET A CA 1
ATOM 734 C C . MET A 1 94 ? -6.445 3.086 -3.277 1 93.81 94 MET A C 1
ATOM 736 O O . MET A 1 94 ? -6.711 3.229 -4.473 1 93.81 94 MET A O 1
ATOM 740 N N . HIS A 1 95 ? -7.301 3.33 -2.35 1 94.31 95 HIS A N 1
ATOM 741 C CA . HIS A 1 95 ? -8.648 3.801 -2.662 1 94.31 95 HIS A CA 1
ATOM 742 C C . HIS A 1 95 ? -8.609 5.188 -3.295 1 94.31 95 HIS A C 1
ATOM 744 O O . HIS A 1 95 ? -9.344 5.457 -4.25 1 94.31 95 HIS A O 1
ATOM 750 N N . PHE A 1 96 ? -7.785 6.008 -2.811 1 95.56 96 PHE A N 1
ATOM 751 C CA . PHE A 1 96 ? -7.625 7.348 -3.357 1 95.56 96 PHE A CA 1
ATOM 752 C C . PHE A 1 96 ? -7.242 7.289 -4.832 1 95.56 96 PHE A C 1
ATOM 754 O O . PHE A 1 96 ? -7.84 7.977 -5.66 1 95.56 96 PHE A O 1
ATOM 761 N N . LEU A 1 97 ? -6.262 6.422 -5.18 1 95.25 97 LEU A N 1
ATOM 762 C CA . LEU A 1 97 ? -5.773 6.289 -6.547 1 95.25 97 LEU A CA 1
ATOM 763 C C . LEU A 1 97 ? -6.859 5.738 -7.461 1 95.25 97 LEU A C 1
ATOM 765 O O . LEU A 1 97 ? -6.941 6.113 -8.633 1 95.25 97 LEU A O 1
ATOM 769 N N . GLN A 1 98 ? -7.668 4.84 -6.941 1 93.88 98 GLN A N 1
ATOM 770 C CA . GLN A 1 98 ? -8.773 4.277 -7.715 1 93.88 98 GLN A CA 1
ATOM 771 C C . GLN A 1 98 ? -9.852 5.32 -7.973 1 93.88 98 GLN A C 1
ATOM 773 O O . GLN A 1 98 ? -10.484 5.32 -9.031 1 93.88 98 GLN A O 1
ATOM 778 N N . GLU A 1 99 ? -9.977 6.184 -7.004 1 94.44 99 GLU A N 1
ATOM 779 C CA . GLU A 1 99 ? -11.047 7.172 -7.066 1 94.44 99 GLU A CA 1
ATOM 780 C C . GLU A 1 99 ? -10.68 8.328 -7.988 1 94.44 99 GLU A C 1
ATOM 782 O O . GLU A 1 99 ? -11.547 8.875 -8.68 1 94.44 99 GLU A O 1
ATOM 787 N N . PHE A 1 100 ? -9.383 8.672 -8.031 1 95.56 100 PHE A N 1
ATOM 788 C CA . PHE A 1 100 ? -8.961 9.859 -8.766 1 95.56 100 PHE A CA 1
ATOM 789 C C . PHE A 1 100 ? -7.957 9.5 -9.844 1 95.56 100 PHE A C 1
ATOM 791 O O . PHE A 1 100 ? -6.746 9.5 -9.609 1 95.56 100 PHE A O 1
ATOM 798 N N . ASP A 1 101 ? -8.367 9.477 -11.078 1 92.94 101 ASP A N 1
ATOM 799 C CA . ASP A 1 101 ? -7.57 9.008 -12.203 1 92.94 101 ASP A CA 1
ATOM 800 C C . ASP A 1 101 ? -6.512 10.039 -12.594 1 92.94 101 ASP A C 1
ATOM 802 O O . ASP A 1 101 ? -5.527 9.703 -13.25 1 92.94 101 ASP A O 1
ATOM 806 N N . GLU A 1 102 ? -6.727 11.188 -12.242 1 94.56 102 GLU A N 1
ATOM 807 C CA . GLU A 1 102 ? -5.809 12.258 -12.633 1 94.56 102 GLU A CA 1
ATOM 808 C C . GLU A 1 102 ? -4.43 12.047 -12.008 1 94.56 102 GLU A C 1
ATOM 810 O O . GLU A 1 102 ? -3.449 12.656 -12.445 1 94.56 102 GLU A O 1
ATOM 815 N N . PHE A 1 103 ? -4.336 11.109 -11.078 1 95.38 103 PHE A N 1
ATOM 816 C CA . PHE A 1 103 ? -3.057 10.906 -10.406 1 95.38 103 PHE A CA 1
ATOM 817 C C . PHE A 1 103 ? -2.379 9.633 -10.914 1 95.38 103 PHE A C 1
ATOM 819 O O . PHE A 1 103 ? -1.393 9.18 -10.336 1 95.38 103 PHE A O 1
ATOM 826 N N . ASN A 1 104 ? -2.764 9.156 -12.031 1 91.38 104 ASN A N 1
ATOM 827 C CA . ASN A 1 104 ? -2.234 7.91 -12.57 1 91.38 104 ASN A CA 1
ATOM 828 C C . ASN A 1 104 ? -0.771 8.055 -12.984 1 91.38 104 ASN A C 1
ATOM 830 O O . ASN A 1 104 ? -0.025 7.078 -13 1 91.38 104 ASN A O 1
ATOM 834 N N . GLU A 1 105 ? -0.335 9.258 -13.172 1 92 105 GLU A N 1
ATOM 835 C CA . GLU A 1 105 ? 1.039 9.461 -13.625 1 92 105 GLU A CA 1
ATOM 836 C C . GLU A 1 105 ? 1.932 9.938 -12.484 1 92 105 GLU A C 1
ATOM 838 O O . GLU A 1 105 ? 3.088 10.305 -12.703 1 92 105 GLU A O 1
ATOM 843 N N . TYR A 1 106 ? 1.428 9.938 -11.305 1 94.44 106 TYR A N 1
ATOM 844 C CA . TYR A 1 106 ? 2.184 10.43 -10.156 1 94.44 106 TYR A CA 1
ATOM 845 C C . TYR A 1 106 ? 2.904 9.289 -9.453 1 94.44 106 TYR A C 1
ATOM 847 O O . TYR A 1 106 ? 2.35 8.203 -9.289 1 94.44 106 TYR A O 1
ATOM 855 N N . ASP A 1 107 ? 4.082 9.594 -9.039 1 92.69 107 ASP A N 1
ATOM 856 C CA . ASP A 1 107 ? 4.711 8.742 -8.031 1 92.69 107 ASP A CA 1
ATOM 857 C C . ASP A 1 107 ? 4.043 8.922 -6.672 1 92.69 107 ASP A C 1
ATOM 859 O O . ASP A 1 107 ? 3.543 10 -6.355 1 92.69 107 ASP A O 1
ATOM 863 N N . CYS A 1 108 ? 4.027 7.809 -5.898 1 94.19 108 CYS A 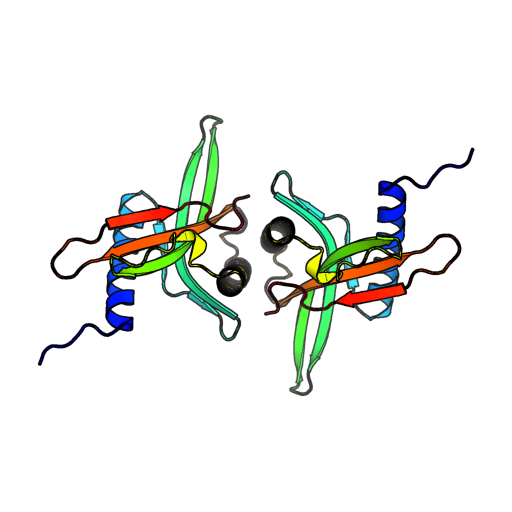N 1
ATOM 864 C CA . CYS A 1 108 ? 3.451 7.902 -4.562 1 94.19 108 CYS A CA 1
ATOM 865 C C . CYS A 1 108 ? 4.543 7.906 -3.498 1 94.19 108 CYS A C 1
ATOM 867 O O . CYS A 1 108 ? 5.543 7.195 -3.623 1 94.19 108 CYS A O 1
ATOM 869 N N . ARG A 1 109 ? 4.355 8.719 -2.535 1 94.75 109 ARG A N 1
ATOM 870 C CA . ARG A 1 109 ? 5.246 8.781 -1.382 1 94.75 109 ARG A CA 1
ATOM 871 C C . ARG A 1 109 ? 4.453 8.867 -0.081 1 94.75 109 ARG A C 1
ATOM 873 O O . ARG A 1 109 ? 3.414 9.531 -0.025 1 94.75 109 ARG A O 1
ATOM 880 N N . PHE A 1 110 ? 4.949 8.172 1.011 1 96.06 110 PHE A N 1
ATOM 881 C CA . PHE A 1 110 ? 4.332 8.203 2.332 1 96.06 110 PHE A CA 1
ATOM 882 C C . PHE A 1 110 ? 5.23 8.922 3.332 1 96.06 110 PHE A C 1
ATOM 884 O O . PHE A 1 110 ? 6.328 8.453 3.637 1 96.06 110 PHE A O 1
ATOM 891 N N . ASP A 1 111 ? 4.707 10.086 3.848 1 95.81 111 ASP A N 1
ATOM 892 C CA . ASP A 1 111 ? 5.48 10.898 4.777 1 95.81 111 ASP A CA 1
ATOM 893 C C . ASP A 1 111 ? 4.844 10.906 6.164 1 95.81 111 ASP A C 1
ATOM 895 O O . ASP A 1 111 ? 3.666 10.57 6.312 1 95.81 111 ASP A O 1
ATOM 899 N N . VAL A 1 112 ? 5.707 11.258 7.145 1 96.44 112 VAL A N 1
ATOM 900 C CA . VAL A 1 112 ? 5.246 11.484 8.516 1 96.44 112 VAL A CA 1
ATOM 901 C C . VAL A 1 112 ? 5.762 12.828 9.016 1 96.44 112 VAL A C 1
ATOM 903 O O . VAL A 1 112 ? 6.938 13.156 8.836 1 96.44 112 VAL A O 1
ATOM 906 N N . ILE A 1 113 ? 4.879 13.625 9.492 1 96.62 113 ILE A N 1
ATOM 907 C CA . ILE A 1 113 ? 5.258 14.859 10.172 1 96.62 113 ILE A CA 1
ATOM 908 C C . ILE A 1 113 ? 4.988 14.727 11.664 1 96.62 113 ILE A C 1
ATOM 910 O O . ILE A 1 113 ? 3.869 14.406 12.078 1 96.62 113 ILE A O 1
ATOM 914 N N . VAL A 1 114 ? 6.027 15.039 12.445 1 95.06 114 VAL A N 1
ATOM 915 C CA . VAL A 1 114 ? 5.922 14.891 13.898 1 95.06 114 VAL A CA 1
ATOM 916 C C . VAL A 1 114 ? 6.156 16.234 14.57 1 95.06 114 VAL A C 1
ATOM 918 O O . VAL A 1 114 ? 7.082 16.969 14.203 1 95.06 114 VAL A O 1
ATOM 921 N N . PHE A 1 115 ? 5.262 16.547 15.5 1 94.06 115 PHE A N 1
ATOM 922 C CA . PHE A 1 115 ? 5.449 17.719 16.359 1 94.06 115 PHE A CA 1
ATOM 923 C C . PHE A 1 115 ? 5.703 17.297 17.797 1 94.06 115 PHE A C 1
ATOM 925 O O . PHE A 1 115 ? 4.867 16.625 18.406 1 94.06 115 PHE A O 1
ATOM 932 N N . ASP A 1 116 ? 6.824 17.703 18.281 1 92.75 116 ASP A N 1
ATOM 933 C CA . ASP A 1 116 ? 7.133 17.562 19.703 1 92.75 116 ASP A CA 1
ATOM 934 C C . ASP A 1 116 ? 6.777 18.828 20.484 1 92.75 116 ASP A C 1
ATOM 936 O O . ASP A 1 116 ? 7.41 19.875 20.297 1 92.75 116 ASP A O 1
ATOM 940 N N . TYR A 1 117 ? 5.762 18.625 21.406 1 90.56 117 TYR A N 1
ATOM 941 C CA . TYR A 1 117 ? 5.297 19.859 22.031 1 90.56 117 TYR A CA 1
ATOM 942 C C . TYR A 1 117 ? 5.41 19.781 23.547 1 90.56 117 TYR A C 1
ATOM 944 O O . TYR A 1 117 ? 5.484 18.672 24.109 1 90.56 117 TYR A O 1
ATOM 952 N N . ALA A 1 118 ? 5.664 20.922 24.141 1 88.19 118 ALA A N 1
ATOM 953 C CA . ALA A 1 118 ? 5.648 21.141 25.594 1 88.19 118 ALA A CA 1
ATOM 954 C C . ALA A 1 118 ? 4.832 22.375 25.953 1 88.19 118 ALA A C 1
ATOM 956 O O . ALA A 1 118 ? 4.77 23.328 25.188 1 88.19 118 ALA A O 1
ATOM 957 N N . ASP A 1 119 ? 4.219 22.188 27.094 1 83.19 119 ASP A N 1
ATOM 958 C CA . ASP A 1 119 ? 3.402 23.328 27.531 1 83.19 119 ASP A CA 1
ATOM 959 C C . ASP A 1 119 ? 4.227 24.609 27.562 1 83.19 119 ASP A C 1
ATOM 961 O O . ASP A 1 119 ? 5.316 24.625 28.141 1 83.19 119 ASP A O 1
ATOM 965 N N . GLY A 1 120 ? 3.697 25.672 26.969 1 83.38 120 GLY A N 1
ATOM 966 C CA . GLY A 1 120 ? 4.305 26.984 27.031 1 83.38 120 GLY A CA 1
ATOM 967 C C . GLY A 1 120 ? 5.457 27.156 26.047 1 83.38 120 GLY A C 1
ATOM 968 O O . GLY A 1 120 ? 6.133 28.188 26.062 1 83.38 120 GLY A O 1
ATOM 969 N N . GLU A 1 121 ? 5.852 26.156 25.344 1 86.12 121 GLU A N 1
ATOM 970 C CA . GLU A 1 121 ? 6.945 26.25 24.391 1 86.12 121 GLU A CA 1
ATOM 971 C C . GLU A 1 121 ? 6.457 25.953 22.969 1 86.12 121 GLU A C 1
ATOM 973 O O . GLU A 1 121 ? 5.422 25.312 22.781 1 86.12 121 GLU A O 1
ATOM 978 N N . ASP A 1 122 ? 7.18 26.578 22.062 1 87.88 122 ASP A N 1
ATOM 979 C CA . ASP A 1 122 ? 6.895 26.266 20.672 1 87.88 122 ASP A CA 1
ATOM 980 C C . ASP A 1 122 ? 7.258 24.812 20.359 1 87.88 122 ASP A C 1
ATOM 982 O O . ASP A 1 122 ? 8.297 24.312 20.797 1 87.88 122 ASP A O 1
ATOM 986 N N . ALA A 1 123 ? 6.41 24.188 19.594 1 92.12 123 ALA A N 1
ATOM 987 C CA . ALA A 1 123 ? 6.66 22.797 19.25 1 92.12 123 ALA A CA 1
ATOM 988 C C . ALA A 1 123 ? 7.77 22.688 18.203 1 92.12 123 ALA A C 1
ATOM 990 O O . ALA A 1 123 ? 7.875 23.516 17.312 1 92.12 123 ALA A O 1
ATOM 991 N N . ARG A 1 124 ? 8.617 21.672 18.312 1 92.06 124 ARG A N 1
ATOM 992 C CA . ARG A 1 124 ? 9.594 21.328 17.281 1 92.06 124 ARG A CA 1
ATOM 993 C C . ARG A 1 124 ? 9.016 20.344 16.281 1 92.06 124 ARG A C 1
ATOM 995 O O . ARG A 1 124 ? 8.43 19.328 16.656 1 92.06 124 ARG A O 1
ATOM 1002 N N . GLY A 1 125 ? 9.195 20.703 15 1 93.81 125 GLY A N 1
ATOM 1003 C CA . GLY A 1 125 ? 8.656 19.859 13.953 1 93.81 125 GLY A CA 1
ATOM 1004 C C . GLY A 1 125 ? 9.719 19.047 13.234 1 93.81 125 GLY A C 1
ATOM 1005 O O . GLY A 1 125 ? 10.836 19.531 13.031 1 93.81 125 GLY A O 1
ATOM 1006 N N . GLU A 1 126 ? 9.406 17.812 12.859 1 94.62 126 GLU A N 1
ATOM 1007 C CA . GLU A 1 126 ? 10.227 16.969 12 1 94.62 126 GLU A CA 1
ATOM 1008 C C . GLU A 1 126 ? 9.406 16.375 10.859 1 94.62 126 GLU A C 1
ATOM 1010 O O . GLU A 1 126 ? 8.312 15.844 11.078 1 94.62 126 GLU A O 1
ATOM 1015 N N . TRP A 1 127 ? 9.914 16.531 9.672 1 96.19 127 TRP A N 1
ATOM 1016 C CA . TRP A 1 127 ? 9.281 15.969 8.484 1 96.19 127 TRP A CA 1
ATOM 1017 C C . TRP A 1 127 ? 10.086 14.781 7.949 1 96.19 127 TRP A C 1
ATOM 1019 O O . TRP A 1 127 ? 11.18 14.961 7.414 1 96.19 127 TRP A O 1
ATOM 1029 N N . ILE A 1 128 ? 9.562 13.617 8.141 1 94.25 128 ILE A N 1
ATOM 1030 C CA . ILE A 1 128 ? 10.188 12.398 7.645 1 94.25 128 ILE A CA 1
ATOM 1031 C C . ILE A 1 128 ? 9.617 12.031 6.281 1 94.25 128 ILE A C 1
ATOM 1033 O O . ILE A 1 128 ? 8.461 11.609 6.18 1 94.25 128 ILE A O 1
ATOM 1037 N N . LYS A 1 129 ? 10.414 12.164 5.262 1 94 129 LYS A N 1
ATOM 1038 C CA . LYS A 1 129 ? 9.992 11.836 3.902 1 94 129 LYS A CA 1
ATOM 1039 C C . LYS A 1 129 ? 10.188 10.352 3.607 1 94 129 LYS A C 1
ATOM 1041 O O . LYS A 1 129 ? 11.156 9.742 4.074 1 94 129 LYS A O 1
ATOM 1046 N N . ALA A 1 130 ? 9.195 9.789 2.805 1 91.88 130 ALA A N 1
ATOM 1047 C CA . ALA A 1 130 ? 9.25 8.375 2.443 1 91.88 130 ALA A CA 1
ATOM 1048 C C . ALA A 1 130 ? 9.414 7.5 3.682 1 91.88 130 ALA A C 1
ATOM 1050 O O . ALA A 1 130 ? 10.297 6.641 3.727 1 91.88 130 ALA A O 1
ATOM 1051 N N . ALA A 1 131 ? 8.602 7.781 4.695 1 90.81 131 ALA A N 1
ATOM 1052 C CA . ALA A 1 131 ? 8.703 7.164 6.012 1 90.81 131 ALA A CA 1
ATOM 1053 C C . ALA A 1 131 ? 8.453 5.66 5.934 1 90.81 131 ALA A C 1
ATOM 1055 O O . ALA A 1 131 ? 9.055 4.887 6.684 1 90.81 131 ALA A O 1
ATOM 1056 N N . PHE A 1 132 ? 7.609 5.262 5.211 1 82.88 132 PHE A N 1
ATOM 1057 C CA . PHE A 1 132 ? 7.367 3.846 4.953 1 82.88 132 PHE A CA 1
ATOM 1058 C C . PHE A 1 132 ? 6.98 3.617 3.498 1 82.88 132 PHE A C 1
ATOM 1060 O O . PHE A 1 132 ? 6.523 4.539 2.82 1 82.88 132 PHE A O 1
ATOM 1067 N N . LEU A 1 133 ? 7.234 2.516 2.855 1 67 133 LEU A N 1
ATOM 1068 C CA . LEU A 1 133 ? 7.004 2.104 1.476 1 67 133 LEU A CA 1
ATOM 1069 C C . LEU A 1 133 ? 7.961 2.822 0.528 1 67 133 LEU A C 1
ATOM 1071 O O . LEU A 1 133 ? 7.863 2.67 -0.692 1 67 133 LEU A O 1
ATOM 1075 N N . ALA A 1 134 ? 9.07 3.791 0.959 1 51.31 134 ALA A N 1
ATOM 1076 C CA . ALA A 1 134 ? 9.922 4.559 0.054 1 51.31 134 ALA A CA 1
ATOM 1077 C C . ALA A 1 134 ? 10.32 3.725 -1.161 1 51.31 134 ALA A C 1
ATOM 1079 O O . ALA A 1 134 ? 10.75 2.576 -1.021 1 51.31 134 ALA A O 1
ATOM 1080 N N . CYS A 1 135 ? 9.68 3.783 -2.307 1 41.41 135 CYS A N 1
ATOM 1081 C CA . CYS A 1 135 ? 10.273 3.193 -3.5 1 41.41 135 CYS A CA 1
ATOM 1082 C C . CYS A 1 135 ? 11.391 4.078 -4.047 1 41.41 135 CYS A C 1
ATOM 1084 O O . CYS A 1 135 ? 11.352 5.297 -3.896 1 41.41 135 CYS A O 1
ATOM 1086 N N . MET B 1 1 ? 23.406 -36.156 -15.984 1 37.31 1 MET B N 1
ATOM 1087 C CA . MET B 1 1 ? 23.469 -34.719 -15.703 1 37.31 1 MET B CA 1
ATOM 1088 C C . MET B 1 1 ? 22.375 -34.312 -14.719 1 37.31 1 MET B C 1
ATOM 1090 O O . MET B 1 1 ? 21.188 -34.438 -15.008 1 37.31 1 MET B O 1
ATOM 1094 N N . ASN B 1 2 ? 22.516 -34.5 -13.453 1 39.72 2 ASN B N 1
ATOM 1095 C CA . ASN B 1 2 ? 21.625 -34.312 -12.32 1 39.72 2 ASN B CA 1
ATOM 1096 C C . ASN B 1 2 ? 21.094 -32.906 -12.227 1 39.72 2 ASN B C 1
ATOM 1098 O O . ASN B 1 2 ? 21.797 -32 -11.781 1 39.72 2 ASN B O 1
ATOM 1102 N N . THR B 1 3 ? 20.547 -32.281 -13.242 1 41.84 3 THR B N 1
ATOM 1103 C CA . THR B 1 3 ? 20.234 -30.875 -13.383 1 41.84 3 THR B CA 1
ATOM 1104 C C . THR B 1 3 ? 19.406 -30.391 -12.188 1 41.84 3 THR B C 1
ATOM 1106 O O . THR B 1 3 ? 18.219 -30.688 -12.07 1 41.84 3 THR B O 1
ATOM 1109 N N . LYS B 1 4 ? 20.031 -30.312 -11.156 1 49.97 4 LYS B N 1
ATOM 1110 C CA . LYS B 1 4 ? 19.406 -29.75 -9.961 1 49.97 4 LYS B CA 1
ATOM 1111 C C . LYS B 1 4 ? 18.609 -28.5 -10.297 1 49.97 4 LYS B C 1
ATOM 1113 O O . LYS B 1 4 ? 19.156 -27.562 -10.891 1 49.97 4 LYS B O 1
ATOM 1118 N N . ALA B 1 5 ? 17.234 -28.938 -10.422 1 56.72 5 ALA B N 1
ATOM 1119 C CA . ALA B 1 5 ? 16.391 -27.781 -10.734 1 56.72 5 ALA B CA 1
ATOM 1120 C C . ALA B 1 5 ? 16.891 -26.531 -10.008 1 56.72 5 ALA B C 1
ATOM 1122 O O . ALA B 1 5 ? 17.219 -26.594 -8.828 1 56.72 5 ALA B O 1
ATOM 1123 N N . THR B 1 6 ? 17.297 -25.516 -10.734 1 65.44 6 THR B N 1
ATOM 1124 C CA . THR B 1 6 ? 17.766 -24.25 -10.18 1 65.44 6 THR B CA 1
ATOM 1125 C C . THR B 1 6 ? 16.656 -23.562 -9.383 1 65.44 6 THR B C 1
ATOM 1127 O O . THR B 1 6 ? 15.484 -23.922 -9.523 1 65.44 6 THR B O 1
ATOM 1130 N N . THR B 1 7 ? 16.969 -22.828 -8.32 1 70.19 7 THR B N 1
ATOM 1131 C CA . THR B 1 7 ? 16.031 -22.062 -7.508 1 70.19 7 THR B CA 1
ATOM 1132 C C . THR B 1 7 ? 15.008 -21.344 -8.391 1 70.19 7 THR B C 1
ATOM 1134 O O . THR B 1 7 ? 13.82 -21.297 -8.062 1 70.19 7 THR B O 1
ATOM 1137 N N . LYS B 1 8 ? 15.422 -20.906 -9.469 1 76.88 8 LYS B N 1
ATOM 1138 C CA . LYS B 1 8 ? 14.523 -20.219 -10.398 1 76.88 8 LYS B CA 1
ATOM 1139 C C . LYS B 1 8 ? 13.547 -21.203 -11.031 1 76.88 8 LYS B C 1
ATOM 1141 O O . LYS B 1 8 ? 12.359 -20.906 -11.172 1 76.88 8 LYS B O 1
ATOM 1146 N N . SER B 1 9 ? 14.055 -22.328 -11.367 1 83.81 9 SER B N 1
ATOM 1147 C CA . SER B 1 9 ? 13.211 -23.344 -11.992 1 83.81 9 SER B CA 1
ATOM 1148 C C . SER B 1 9 ? 12.141 -23.828 -11.023 1 83.81 9 SER B C 1
ATOM 1150 O O . SER B 1 9 ? 10.992 -24.047 -11.414 1 83.81 9 SER B O 1
ATOM 1152 N N . ILE B 1 10 ? 12.5 -23.969 -9.781 1 86.5 10 ILE B N 1
ATOM 1153 C CA . ILE B 1 10 ? 11.547 -24.375 -8.758 1 86.5 10 ILE B CA 1
ATOM 1154 C C . ILE B 1 10 ? 10.477 -23.297 -8.586 1 86.5 10 ILE B C 1
ATOM 1156 O O . ILE B 1 10 ? 9.281 -23.609 -8.523 1 86.5 10 ILE B O 1
ATOM 1160 N N . GLY B 1 11 ? 10.93 -22.078 -8.594 1 90.19 11 GLY B N 1
ATOM 1161 C CA . GLY B 1 11 ? 10.008 -20.953 -8.5 1 90.19 11 GLY B CA 1
ATOM 1162 C C . GLY B 1 11 ? 8.984 -20.922 -9.617 1 90.19 11 GLY B C 1
ATOM 1163 O O . GLY B 1 11 ? 7.789 -20.75 -9.359 1 90.19 11 GLY B O 1
ATOM 1164 N N . ASP B 1 12 ? 9.477 -21.141 -10.758 1 93.56 12 ASP B N 1
ATOM 1165 C CA . ASP B 1 12 ? 8.594 -21.141 -11.922 1 93.56 12 ASP B CA 1
ATOM 1166 C C . ASP B 1 12 ? 7.586 -22.297 -11.844 1 93.56 12 ASP B C 1
ATOM 1168 O O . ASP B 1 12 ? 6.414 -22.125 -12.195 1 93.56 12 ASP B O 1
ATOM 1172 N N . PHE B 1 13 ? 8.047 -23.391 -11.453 1 94.06 13 PHE B N 1
ATOM 1173 C CA . PHE B 1 13 ? 7.191 -24.562 -11.336 1 94.06 13 PHE B CA 1
ATOM 1174 C C . PHE B 1 13 ? 6.051 -24.312 -10.359 1 94.06 13 PHE B C 1
ATOM 1176 O O . PHE B 1 13 ? 4.883 -24.531 -10.688 1 94.06 13 PHE B O 1
ATOM 1183 N N . TYR B 1 14 ? 6.363 -23.75 -9.258 1 95.44 14 TYR B N 1
ATOM 1184 C CA . TYR B 1 14 ? 5.336 -23.578 -8.234 1 95.44 14 TYR B CA 1
ATOM 1185 C C . TYR B 1 14 ? 4.461 -22.359 -8.555 1 95.44 14 TYR B C 1
ATOM 1187 O O . TYR B 1 14 ? 3.307 -22.297 -8.125 1 95.44 14 TYR B O 1
ATOM 1195 N N . GLU B 1 15 ? 5 -21.391 -9.242 1 97.25 15 GLU B N 1
ATOM 1196 C CA . GLU B 1 15 ? 4.145 -20.328 -9.75 1 97.25 15 GLU B CA 1
ATOM 1197 C C . GLU B 1 15 ? 3.078 -20.875 -10.695 1 97.25 15 GLU B C 1
ATOM 1199 O O . GLU B 1 15 ? 1.907 -20.5 -10.602 1 97.25 15 GLU B O 1
ATOM 1204 N N . ASN B 1 16 ? 3.484 -21.844 -11.594 1 97.44 16 ASN B N 1
ATOM 1205 C CA . ASN B 1 16 ? 2.527 -22.484 -12.484 1 97.44 16 ASN B CA 1
ATOM 1206 C C . ASN B 1 16 ? 1.491 -23.281 -11.711 1 97.44 16 ASN B C 1
ATOM 1208 O O . ASN B 1 16 ? 0.304 -23.266 -12.039 1 97.44 16 ASN B O 1
ATOM 1212 N N . ARG B 1 17 ? 1.942 -23.969 -10.719 1 97.12 17 ARG B N 1
ATOM 1213 C CA . ARG B 1 17 ? 1.025 -24.734 -9.883 1 97.12 17 ARG B CA 1
ATOM 1214 C C . ARG B 1 17 ? 0.029 -23.812 -9.18 1 97.12 17 ARG B C 1
ATOM 1216 O O . ARG B 1 17 ? -1.147 -24.141 -9.047 1 97.12 17 ARG B O 1
ATOM 1223 N N . ALA B 1 18 ? 0.517 -22.703 -8.719 1 98.19 18 ALA B N 1
ATOM 1224 C CA . ALA B 1 18 ? -0.358 -21.719 -8.094 1 98.19 18 ALA B CA 1
ATOM 1225 C C . ALA B 1 18 ? -1.411 -21.219 -9.078 1 98.19 18 ALA B C 1
ATOM 1227 O O . ALA B 1 18 ? -2.588 -21.094 -8.734 1 98.19 18 ALA B O 1
ATOM 1228 N N . VAL B 1 19 ? -1.031 -20.922 -10.281 1 98.5 19 VAL B N 1
ATOM 1229 C CA . VAL B 1 19 ? -1.948 -20.453 -11.312 1 98.5 19 VAL B CA 1
ATOM 1230 C C . VAL B 1 19 ? -3.064 -21.469 -11.516 1 98.5 19 VAL B C 1
ATOM 1232 O O . VAL B 1 19 ? -4.246 -21.109 -11.531 1 98.5 19 VAL B O 1
ATOM 1235 N N . ASP B 1 20 ? -2.695 -22.719 -11.664 1 97.94 20 ASP B N 1
ATOM 1236 C CA . ASP B 1 20 ? -3.682 -23.781 -11.844 1 97.94 20 ASP B CA 1
ATOM 1237 C C . ASP B 1 20 ? -4.664 -23.828 -10.672 1 97.94 20 ASP B C 1
ATOM 1239 O O . ASP B 1 20 ? -5.871 -23.969 -10.875 1 97.94 20 ASP B O 1
ATOM 1243 N N . TRP B 1 21 ? -4.121 -23.719 -9.5 1 98.31 21 TRP B N 1
ATOM 1244 C CA . TRP B 1 21 ? -4.949 -23.734 -8.297 1 98.31 21 TRP B CA 1
ATOM 1245 C C . TRP B 1 21 ? -5.91 -22.547 -8.281 1 98.31 21 TRP B C 1
ATOM 1247 O O . TRP B 1 21 ? -7.113 -22.719 -8.055 1 98.31 21 TRP B O 1
ATOM 1257 N N . ILE B 1 22 ? -5.449 -21.359 -8.555 1 98.19 22 ILE B N 1
ATOM 1258 C CA . ILE B 1 22 ? -6.234 -20.141 -8.562 1 98.19 22 ILE B CA 1
ATOM 1259 C C . ILE B 1 22 ? -7.391 -20.266 -9.555 1 98.19 22 ILE B C 1
ATOM 1261 O O . ILE B 1 22 ? -8.539 -19.969 -9.227 1 98.19 22 ILE B O 1
ATOM 1265 N N . GLU B 1 23 ? -7.121 -20.766 -10.711 1 97.75 23 GLU B N 1
ATOM 1266 C CA . GLU B 1 23 ? -8.133 -20.891 -11.75 1 97.75 23 GLU B CA 1
ATOM 1267 C C . GLU B 1 23 ? -9.164 -21.953 -11.391 1 97.75 23 GLU B C 1
ATOM 1269 O O . GLU B 1 23 ? -10.336 -21.844 -11.75 1 97.75 23 GLU B O 1
ATOM 1274 N N . SER B 1 24 ? -8.742 -22.953 -10.672 1 97.25 24 SER B N 1
ATOM 1275 C CA . SER B 1 24 ? -9.672 -23.984 -10.242 1 97.25 24 SER B CA 1
ATOM 1276 C C . SER B 1 24 ? -10.617 -23.484 -9.164 1 97.25 24 SER B C 1
ATOM 1278 O O . SER B 1 24 ? -11.68 -24.062 -8.938 1 97.25 24 SER B O 1
ATOM 1280 N N . GLU B 1 25 ? -10.266 -22.391 -8.469 1 95.88 25 GLU B N 1
ATOM 1281 C CA . GLU B 1 25 ? -11.086 -21.797 -7.426 1 95.88 25 GLU B CA 1
ATOM 1282 C C . GLU B 1 25 ? -11.93 -20.641 -7.977 1 95.88 25 GLU B C 1
ATOM 1284 O O . GLU B 1 25 ? -12.398 -19.797 -7.219 1 95.88 25 GLU B O 1
ATOM 1289 N N . HIS B 1 26 ? -12.07 -20.516 -9.234 1 92.44 26 HIS B N 1
ATOM 1290 C CA . HIS B 1 26 ? -12.992 -19.641 -9.945 1 92.44 26 HIS B CA 1
ATOM 1291 C C . HIS B 1 26 ? -12.508 -18.188 -9.922 1 92.44 26 HIS B C 1
ATOM 1293 O O . HIS B 1 26 ? -13.312 -17.266 -9.906 1 92.44 26 HIS B O 1
ATOM 1299 N N . LEU B 1 27 ? -11.25 -18.016 -9.633 1 97.75 27 LEU B N 1
ATOM 1300 C CA . LEU B 1 27 ? -10.633 -16.719 -9.938 1 97.75 27 LEU B CA 1
ATOM 1301 C C . LEU B 1 27 ? -10.086 -16.703 -11.359 1 97.75 27 LEU B C 1
ATOM 1303 O O . LEU B 1 27 ? -9.852 -17.75 -11.953 1 97.75 27 LEU B O 1
ATOM 1307 N N . THR B 1 28 ? -9.984 -15.5 -11.891 1 98.19 28 THR B N 1
ATOM 1308 C CA . THR B 1 28 ? -9.391 -15.305 -13.211 1 98.19 28 THR B CA 1
ATOM 1309 C C . THR B 1 28 ? -8.008 -14.664 -13.094 1 98.19 28 THR B C 1
ATOM 1311 O O . THR B 1 28 ? -7.871 -13.57 -12.555 1 98.19 28 THR B O 1
ATOM 1314 N N . VAL B 1 29 ? -6.965 -15.344 -13.602 1 98.69 29 VAL B N 1
ATOM 1315 C CA . VAL B 1 29 ? -5.625 -14.766 -13.633 1 98.69 29 VAL B CA 1
ATOM 1316 C C . VAL B 1 29 ? -5.531 -13.727 -14.742 1 98.69 29 VAL B C 1
ATOM 1318 O O . VAL B 1 29 ? -5.852 -14.008 -15.898 1 98.69 29 VAL B O 1
ATOM 1321 N N . ILE B 1 30 ? -5.039 -12.555 -14.375 1 97.81 30 ILE B N 1
ATOM 1322 C CA . ILE B 1 30 ? -5.043 -11.516 -15.398 1 97.81 30 ILE B CA 1
ATOM 1323 C C . ILE B 1 30 ? -3.611 -11.078 -15.688 1 97.81 30 ILE B C 1
ATOM 1325 O O . ILE B 1 30 ? -3.35 -10.43 -16.703 1 97.81 30 ILE B O 1
ATOM 1329 N N . ALA B 1 31 ? -2.666 -11.312 -14.828 1 98.19 31 ALA B N 1
ATOM 1330 C CA . ALA B 1 31 ? -1.255 -11.023 -15.07 1 98.19 31 ALA B CA 1
ATOM 1331 C C . ALA B 1 31 ? -0.359 -11.961 -14.266 1 98.19 31 ALA B C 1
ATOM 1333 O O . ALA B 1 31 ? -0.74 -12.422 -13.18 1 98.19 31 ALA B O 1
ATOM 1334 N N . ARG B 1 32 ? 0.819 -12.281 -14.82 1 98.19 32 ARG B N 1
ATOM 1335 C CA . ARG B 1 32 ? 1.88 -13.016 -14.141 1 98.19 32 ARG B CA 1
ATOM 1336 C C . ARG B 1 32 ? 3.201 -12.258 -14.203 1 98.19 32 ARG B C 1
ATOM 1338 O O . ARG B 1 32 ? 3.482 -11.57 -15.195 1 98.19 32 ARG B O 1
ATOM 1345 N N . ASN B 1 33 ? 3.943 -12.398 -13.156 1 96.94 33 ASN B N 1
ATOM 1346 C CA . ASN B 1 33 ? 5.246 -11.75 -13.094 1 96.94 33 ASN B CA 1
ATOM 1347 C C . ASN B 1 33 ? 5.156 -10.273 -13.453 1 96.94 33 ASN B C 1
ATOM 1349 O O . ASN B 1 33 ? 5.891 -9.797 -14.32 1 96.94 33 ASN B O 1
ATOM 1353 N N . TYR B 1 34 ? 4.191 -9.531 -12.844 1 97.56 34 TYR B N 1
ATOM 1354 C CA . TYR B 1 34 ? 4.066 -8.094 -13.047 1 97.56 34 TYR B CA 1
ATOM 1355 C C . TYR B 1 34 ? 5.211 -7.352 -12.367 1 97.56 34 TYR B C 1
ATOM 1357 O O . TYR B 1 34 ? 5.289 -7.309 -11.133 1 97.56 34 TYR B O 1
ATOM 1365 N N . ASN B 1 35 ? 6.051 -6.754 -13.156 1 96.44 35 ASN B N 1
ATOM 1366 C CA . ASN B 1 35 ? 7.27 -6.117 -12.672 1 96.44 35 ASN B CA 1
ATOM 1367 C C . ASN B 1 35 ? 7.254 -4.609 -12.922 1 96.44 35 ASN B C 1
ATOM 1369 O O . ASN B 1 35 ? 7.008 -4.164 -14.047 1 96.44 35 ASN B O 1
ATOM 1373 N N . VAL B 1 36 ? 7.457 -3.814 -11.828 1 93.69 36 VAL B N 1
ATOM 1374 C CA . VAL B 1 36 ? 7.641 -2.367 -11.906 1 93.69 36 VAL B CA 1
ATOM 1375 C C . VAL B 1 36 ? 9.102 -2.016 -11.625 1 93.69 36 VAL B C 1
ATOM 1377 O O . VAL B 1 36 ? 9.57 -2.178 -10.492 1 93.69 36 VAL B O 1
ATOM 1380 N N . PRO B 1 37 ? 9.797 -1.435 -12.555 1 90.44 37 PRO B N 1
ATOM 1381 C CA . PRO B 1 37 ? 11.227 -1.152 -12.375 1 90.44 37 PRO B CA 1
ATOM 1382 C C . PRO B 1 37 ? 11.5 -0.305 -11.133 1 90.44 37 PRO B C 1
ATOM 1384 O O . PRO B 1 37 ? 10.82 0.7 -10.906 1 90.44 37 PRO B O 1
ATOM 1387 N N . LYS B 1 38 ? 12.469 -0.795 -10.312 1 87 38 LYS B N 1
ATOM 1388 C CA . LYS B 1 38 ? 12.984 -0.113 -9.133 1 87 38 LYS B CA 1
ATOM 1389 C C . LYS B 1 38 ? 11.922 -0.031 -8.039 1 87 38 LYS B C 1
ATOM 1391 O O . LYS B 1 38 ? 12.109 0.663 -7.035 1 87 38 LYS B O 1
ATOM 1396 N N . VAL B 1 39 ? 10.859 -0.632 -8.266 1 89.94 39 VAL B N 1
ATOM 1397 C CA . VAL B 1 39 ? 9.773 -0.583 -7.285 1 89.94 39 VAL B CA 1
ATOM 1398 C C . VAL B 1 39 ? 9.555 -1.971 -6.688 1 89.94 39 VAL B C 1
ATOM 1400 O O . VAL B 1 39 ? 9.836 -2.195 -5.508 1 89.94 39 VAL B O 1
ATOM 1403 N N . GLY B 1 40 ? 9.133 -2.875 -7.531 1 93.12 40 GLY B N 1
ATOM 1404 C CA . GLY B 1 40 ? 8.852 -4.219 -7.059 1 93.12 40 GLY B CA 1
ATOM 1405 C C . GLY B 1 40 ? 8.156 -5.082 -8.094 1 93.12 40 GLY B C 1
ATOM 1406 O O . GLY B 1 40 ? 7.91 -4.637 -9.219 1 93.12 40 GLY B O 1
ATOM 1407 N N . GLU B 1 41 ? 7.91 -6.34 -7.641 1 95.69 41 GLU B N 1
ATOM 1408 C CA . GLU B 1 41 ? 7.234 -7.285 -8.523 1 95.69 41 GLU B CA 1
ATOM 1409 C C . GLU B 1 41 ? 6.094 -7.996 -7.797 1 95.69 41 GLU B C 1
ATOM 1411 O O . GLU B 1 41 ? 6.086 -8.07 -6.566 1 95.69 41 GLU B O 1
ATOM 1416 N N . ILE B 1 42 ? 5.105 -8.43 -8.547 1 97.06 42 ILE B N 1
ATOM 1417 C CA . ILE B 1 42 ? 4.012 -9.273 -8.078 1 97.06 42 ILE B CA 1
ATOM 1418 C C . ILE B 1 42 ? 3.961 -10.555 -8.898 1 97.06 42 ILE B C 1
ATOM 1420 O O . ILE B 1 42 ? 3.895 -10.516 -10.133 1 97.06 42 ILE B O 1
ATOM 1424 N N . ASP B 1 43 ? 3.965 -11.75 -8.227 1 98.31 43 ASP B N 1
ATOM 1425 C CA . ASP B 1 43 ? 4.027 -13.023 -8.938 1 98.31 43 ASP B CA 1
ATOM 1426 C C . ASP B 1 43 ? 2.77 -13.25 -9.773 1 98.31 43 ASP B C 1
ATOM 1428 O O . ASP B 1 43 ? 2.857 -13.594 -10.953 1 98.31 43 ASP B O 1
ATOM 1432 N N . ILE B 1 44 ? 1.576 -13.039 -9.188 1 98.69 44 ILE B N 1
ATOM 1433 C CA . ILE B 1 44 ? 0.317 -13.281 -9.883 1 98.69 44 ILE B CA 1
ATOM 1434 C C . ILE B 1 44 ? -0.704 -12.219 -9.492 1 98.69 44 ILE B C 1
ATOM 1436 O O . ILE B 1 44 ? -0.814 -11.844 -8.328 1 98.69 44 ILE B O 1
ATOM 1440 N N . VAL B 1 45 ? -1.423 -11.656 -10.445 1 98.62 45 VAL B N 1
ATOM 1441 C CA . VAL B 1 45 ? -2.607 -10.836 -10.227 1 98.62 45 VAL B CA 1
ATOM 1442 C C . VAL B 1 45 ? -3.846 -11.555 -10.75 1 98.62 45 VAL B C 1
ATOM 1444 O O . VAL B 1 45 ? -3.854 -12.047 -11.883 1 98.62 45 VAL B O 1
ATOM 1447 N N . ALA B 1 46 ? -4.883 -11.672 -9.891 1 98.69 46 ALA B N 1
ATOM 1448 C CA . ALA B 1 46 ? -6.121 -12.336 -10.281 1 98.69 46 ALA B CA 1
ATOM 1449 C C . ALA B 1 46 ? -7.34 -11.516 -9.867 1 98.69 46 ALA B C 1
ATOM 1451 O O . ALA B 1 46 ? -7.219 -10.562 -9.086 1 98.69 46 ALA B O 1
ATOM 1452 N N . LYS B 1 47 ? -8.469 -11.812 -10.414 1 98.06 47 LYS B N 1
ATOM 1453 C CA . LYS B 1 47 ? -9.703 -11.148 -10.008 1 98.06 47 LYS B CA 1
ATOM 1454 C C . LYS B 1 47 ? -10.82 -12.164 -9.766 1 98.06 47 LYS B C 1
ATOM 1456 O O . LYS B 1 47 ? -10.797 -13.266 -10.328 1 98.06 47 LYS B O 1
ATOM 1461 N N . CYS B 1 48 ? -11.656 -11.773 -8.906 1 96.88 48 CYS B N 1
ATOM 1462 C CA . CYS B 1 48 ? -12.859 -12.57 -8.68 1 96.88 48 CYS B CA 1
ATOM 1463 C C . CYS B 1 48 ? -14.078 -11.672 -8.477 1 96.88 48 CYS B C 1
ATOM 1465 O O . CYS B 1 48 ? -13.945 -10.531 -8.039 1 96.88 48 CYS B O 1
ATOM 1467 N N . ILE B 1 49 ? -15.227 -12.227 -8.883 1 95.69 49 ILE B N 1
ATOM 1468 C CA . ILE B 1 49 ? -16.516 -11.555 -8.711 1 95.69 49 ILE B CA 1
ATOM 1469 C C . ILE B 1 49 ? -17.453 -12.453 -7.914 1 95.69 49 ILE B C 1
ATOM 1471 O O . ILE B 1 49 ? -17.703 -13.602 -8.289 1 95.69 49 ILE B O 1
ATOM 1475 N N . ASP B 1 50 ? -17.922 -11.844 -6.848 1 93.62 50 ASP B N 1
ATOM 1476 C CA . ASP B 1 50 ? -18.797 -12.609 -5.969 1 93.62 50 ASP B CA 1
ATOM 1477 C C . ASP B 1 50 ? -20.141 -11.906 -5.805 1 93.62 50 ASP B C 1
ATOM 1479 O O . ASP B 1 50 ? -20.203 -10.695 -5.605 1 93.62 50 ASP B O 1
ATOM 1483 N N . ALA B 1 51 ? -21.203 -12.758 -5.906 1 92.56 51 ALA B N 1
ATOM 1484 C CA . ALA B 1 51 ? -22.531 -12.258 -5.551 1 92.56 51 ALA B CA 1
ATOM 1485 C C . ALA B 1 51 ? -22.812 -12.453 -4.062 1 92.56 51 ALA B C 1
ATOM 1487 O O . ALA B 1 51 ? -22.688 -13.562 -3.539 1 92.56 51 ALA B O 1
ATOM 1488 N N . LEU B 1 52 ? -23.188 -11.367 -3.465 1 90.38 52 LEU B N 1
ATOM 1489 C CA . LEU B 1 52 ? -23.438 -11.43 -2.031 1 90.38 52 LEU B CA 1
ATOM 1490 C C . LEU B 1 52 ? -24.922 -11.703 -1.76 1 90.38 52 LEU B C 1
ATOM 1492 O O . LEU B 1 52 ? -25.766 -11.484 -2.629 1 90.38 52 LEU B O 1
ATOM 1496 N N . ALA B 1 53 ? -25.188 -12.203 -0.576 1 91.62 53 ALA B N 1
ATOM 1497 C CA . ALA B 1 53 ? -26.562 -12.508 -0.169 1 91.62 53 ALA B CA 1
ATOM 1498 C C . ALA B 1 53 ? -27.438 -11.258 -0.222 1 91.62 53 ALA B C 1
ATOM 1500 O O . ALA B 1 53 ? -28.641 -11.352 -0.469 1 91.62 53 ALA B O 1
ATOM 1501 N N . SER B 1 54 ? -26.828 -10.156 -0.066 1 91.38 54 SER B N 1
ATOM 1502 C CA . SER B 1 54 ? -27.531 -8.875 -0.073 1 91.38 54 SER B CA 1
ATOM 1503 C C . SER B 1 54 ? -27.938 -8.469 -1.489 1 91.38 54 SER B C 1
ATOM 1505 O O . SER B 1 54 ? -28.656 -7.488 -1.681 1 91.38 54 SER B O 1
ATOM 1507 N N . GLY B 1 55 ? -27.453 -9.242 -2.477 1 91.31 55 GLY B N 1
ATOM 1508 C CA . GLY B 1 55 ? -27.719 -8.898 -3.865 1 91.31 55 GLY B CA 1
ATOM 1509 C C . GLY B 1 55 ? -26.641 -8.023 -4.477 1 91.31 55 GLY B C 1
ATOM 1510 O O . GLY B 1 55 ? -26.703 -7.703 -5.668 1 91.31 55 GLY B O 1
ATOM 1511 N N . ARG B 1 56 ? -25.703 -7.711 -3.629 1 91.62 56 ARG B N 1
ATOM 1512 C CA . ARG B 1 56 ? -24.609 -6.887 -4.137 1 91.62 56 ARG B CA 1
ATOM 1513 C C . ARG B 1 56 ? -23.516 -7.754 -4.75 1 91.62 56 ARG B C 1
ATOM 1515 O O . ARG B 1 56 ? -23.359 -8.914 -4.371 1 91.62 56 ARG B O 1
ATOM 1522 N N . ILE B 1 57 ? -22.875 -7.137 -5.793 1 95.5 57 ILE B N 1
ATOM 1523 C CA . ILE B 1 57 ? -21.734 -7.797 -6.426 1 95.5 57 ILE B CA 1
ATOM 1524 C C . ILE B 1 57 ? -20.438 -7.23 -5.863 1 95.5 57 ILE B C 1
ATOM 1526 O O . ILE B 1 57 ? -20.266 -6.012 -5.758 1 95.5 57 ILE B O 1
ATOM 1530 N N . ARG B 1 58 ? -19.594 -8.172 -5.43 1 94.44 58 ARG B N 1
ATOM 1531 C CA . ARG B 1 58 ? -18.266 -7.77 -4.961 1 94.44 58 ARG B CA 1
ATOM 1532 C C . ARG B 1 58 ? -17.188 -8.148 -5.969 1 94.44 58 ARG B C 1
ATOM 1534 O O . ARG B 1 58 ? -17.094 -9.305 -6.387 1 94.44 58 ARG B O 1
ATOM 1541 N N . LYS B 1 59 ? -16.5 -7.16 -6.391 1 96.44 59 LYS B N 1
ATOM 1542 C CA . LYS B 1 59 ? -15.344 -7.379 -7.262 1 96.44 59 LYS B CA 1
ATOM 1543 C C . LYS B 1 59 ? -14.039 -7.254 -6.48 1 96.44 59 LYS B C 1
ATOM 1545 O O . LYS B 1 59 ? -13.828 -6.277 -5.754 1 96.44 59 LYS B O 1
ATOM 1550 N N . THR B 1 60 ? -13.211 -8.281 -6.598 1 96.25 60 THR B N 1
ATOM 1551 C CA . THR B 1 60 ? -11.961 -8.258 -5.848 1 96.25 60 THR B CA 1
ATOM 1552 C C . THR B 1 60 ? -10.773 -8.484 -6.777 1 96.25 60 THR B C 1
ATOM 1554 O O . THR B 1 60 ? -10.805 -9.375 -7.633 1 96.25 60 THR B O 1
ATOM 1557 N N . LEU B 1 61 ? -9.859 -7.586 -6.703 1 96.81 61 LEU B N 1
ATOM 1558 C CA . LEU B 1 61 ? -8.547 -7.746 -7.316 1 96.81 61 LEU B CA 1
ATOM 1559 C C . LEU B 1 61 ? -7.539 -8.305 -6.316 1 96.81 61 LEU B C 1
ATOM 1561 O O . LEU B 1 61 ? -7.328 -7.719 -5.25 1 96.81 61 LEU B O 1
ATOM 1565 N N . VAL B 1 62 ? -6.941 -9.461 -6.633 1 97.44 62 VAL B N 1
ATOM 1566 C CA . VAL B 1 62 ? -6.098 -10.188 -5.688 1 97.44 62 VAL B CA 1
ATOM 1567 C C . VAL B 1 62 ? -4.652 -10.188 -6.18 1 97.44 62 VAL B C 1
ATOM 1569 O O . VAL B 1 62 ? -4.371 -10.641 -7.293 1 97.44 62 VAL B O 1
ATOM 1572 N N . PHE B 1 63 ? -3.725 -9.617 -5.348 1 97.62 63 PHE B N 1
ATOM 1573 C CA . PHE B 1 63 ? -2.285 -9.672 -5.562 1 97.62 63 PHE B CA 1
ATOM 1574 C C . PHE B 1 63 ? -1.656 -10.812 -4.773 1 97.62 63 PHE B C 1
ATOM 1576 O O . PHE B 1 63 ? -1.745 -10.844 -3.545 1 97.62 63 PHE B O 1
ATOM 1583 N N . ILE B 1 64 ? -0.949 -11.734 -5.496 1 97.62 64 ILE B N 1
ATOM 1584 C CA . ILE B 1 64 ? -0.591 -13 -4.855 1 97.62 64 ILE B CA 1
ATOM 1585 C C . ILE B 1 64 ? 0.923 -13.188 -4.898 1 97.62 64 ILE B C 1
ATOM 1587 O O . ILE B 1 64 ? 1.528 -13.141 -5.973 1 97.62 64 ILE B O 1
ATOM 1591 N N . GLU B 1 65 ? 1.524 -13.344 -3.781 1 96.94 65 GLU B N 1
ATOM 1592 C CA . GLU B 1 65 ? 2.906 -13.781 -3.609 1 96.94 65 GLU B CA 1
ATOM 1593 C C . GLU B 1 65 ? 2.992 -15.297 -3.477 1 96.94 65 GLU B C 1
ATOM 1595 O O . GLU B 1 65 ? 2.23 -15.906 -2.721 1 96.94 65 GLU B O 1
ATOM 1600 N N . VAL B 1 66 ? 3.938 -15.984 -4.266 1 96.81 66 VAL B N 1
ATOM 1601 C CA . VAL B 1 66 ? 4.102 -17.438 -4.227 1 96.81 66 VAL B CA 1
ATOM 1602 C C . VAL B 1 66 ? 5.449 -17.781 -3.602 1 96.81 66 VAL B C 1
ATOM 1604 O O . VAL B 1 66 ? 6.48 -17.234 -3.982 1 96.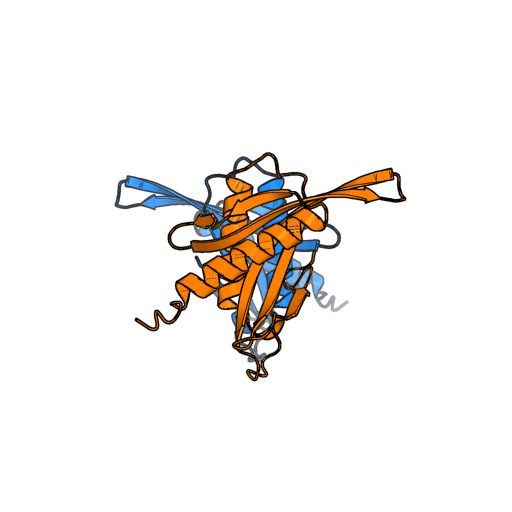81 66 VAL B O 1
ATOM 1607 N N . ARG B 1 67 ? 5.398 -18.719 -2.646 1 94.06 67 ARG B N 1
ATOM 1608 C CA . ARG B 1 67 ? 6.605 -19.172 -1.97 1 94.06 67 ARG B CA 1
ATOM 1609 C C . ARG B 1 67 ? 6.715 -20.688 -2.004 1 94.06 67 ARG B C 1
ATOM 1611 O O . ARG B 1 67 ? 5.715 -21.391 -1.833 1 94.06 67 ARG B O 1
ATOM 1618 N N . ALA B 1 68 ? 7.879 -21.141 -2.359 1 92.06 68 ALA B N 1
ATOM 1619 C CA . ALA B 1 68 ? 8.219 -22.562 -2.236 1 92.06 68 ALA B CA 1
ATOM 1620 C C . ALA B 1 68 ? 9.258 -22.781 -1.146 1 92.06 68 ALA B C 1
ATOM 1622 O O . ALA B 1 68 ? 10.328 -22.156 -1.159 1 92.06 68 ALA B O 1
ATOM 1623 N N . ARG B 1 69 ? 8.898 -23.641 -0.287 1 87.94 69 ARG B N 1
ATOM 1624 C CA . ARG B 1 69 ? 9.797 -23.938 0.824 1 87.94 69 ARG B CA 1
ATOM 1625 C C . ARG B 1 69 ? 10.062 -25.422 0.936 1 87.94 69 ARG B C 1
ATOM 1627 O O . ARG B 1 69 ? 9.156 -26.234 0.773 1 87.94 69 ARG B O 1
ATOM 1634 N N . LYS B 1 70 ? 11.305 -25.734 1.215 1 86.38 70 LYS B N 1
ATOM 1635 C CA . LYS B 1 70 ? 11.648 -27.125 1.469 1 86.38 70 LYS B CA 1
ATOM 1636 C C . LYS B 1 70 ? 11.211 -27.562 2.865 1 86.38 70 LYS B C 1
ATOM 1638 O O . LYS B 1 70 ? 11.398 -26.828 3.836 1 86.38 70 LYS B O 1
ATOM 1643 N N . ARG B 1 71 ? 10.602 -28.719 2.867 1 81.25 71 ARG B N 1
ATOM 1644 C CA . ARG B 1 71 ? 10.086 -29.234 4.133 1 81.25 71 ARG B CA 1
ATOM 1645 C C . ARG B 1 71 ? 11.203 -29.359 5.168 1 81.25 71 ARG B C 1
ATOM 1647 O O . ARG B 1 71 ? 12.312 -29.781 4.844 1 81.25 71 ARG B O 1
ATOM 1654 N N . GLY B 1 72 ? 10.812 -28.984 6.477 1 74.25 72 GLY B N 1
ATOM 1655 C CA . GLY B 1 72 ? 11.758 -28.984 7.582 1 74.25 72 GLY B CA 1
ATOM 1656 C C . GLY B 1 72 ? 12.211 -27.594 7.973 1 74.25 72 GLY B C 1
ATOM 1657 O O . GLY B 1 72 ? 12.844 -27.406 9.016 1 74.25 72 GLY B O 1
ATOM 1658 N N . GLN B 1 73 ? 11.906 -26.688 7.09 1 65.38 73 GLN B N 1
ATOM 1659 C CA . GLN B 1 73 ? 12.18 -25.297 7.445 1 65.38 73 GLN B CA 1
ATOM 1660 C C . GLN B 1 73 ? 11 -24.672 8.18 1 65.38 73 GLN B C 1
ATOM 1662 O O . GLN B 1 73 ? 9.844 -24.859 7.785 1 65.38 73 GLN B O 1
ATOM 1667 N N . PHE B 1 74 ? 11.031 -24.469 9.539 1 60.09 74 PHE B N 1
ATOM 1668 C CA . PHE B 1 74 ? 10.008 -24.188 10.547 1 60.09 74 PHE B CA 1
ATOM 1669 C C . PHE B 1 74 ? 9.406 -22.812 10.352 1 60.09 74 PHE B C 1
ATOM 1671 O O . PHE B 1 74 ? 8.406 -22.469 10.984 1 60.09 74 PHE B O 1
ATOM 1678 N N . ALA B 1 75 ? 9.812 -21.953 9.57 1 58.84 75 ALA B N 1
ATOM 1679 C CA . ALA B 1 75 ? 9.195 -20.625 9.727 1 58.84 75 ALA B CA 1
ATOM 1680 C C . ALA B 1 75 ? 7.793 -20.609 9.125 1 58.84 75 ALA B C 1
ATOM 1682 O O . ALA B 1 75 ? 7.527 -21.281 8.125 1 58.84 75 ALA B O 1
ATOM 1683 N N . SER B 1 76 ? 6.797 -20.141 9.977 1 62.28 76 SER B N 1
ATOM 1684 C CA . SER B 1 76 ? 5.461 -19.984 9.422 1 62.28 76 SER B CA 1
ATOM 1685 C C . SER B 1 76 ? 5.488 -19.125 8.156 1 62.28 76 SER B C 1
ATOM 1687 O O . SER B 1 76 ? 6.34 -18.234 8.023 1 62.28 76 SER B O 1
ATOM 1689 N N . SER B 1 77 ? 4.73 -19.547 7.109 1 60.03 77 SER B N 1
ATOM 1690 C CA . SER B 1 77 ? 4.773 -18.984 5.766 1 60.03 77 SER B CA 1
ATOM 1691 C C . SER B 1 77 ? 4.477 -17.484 5.785 1 60.03 77 SER B C 1
ATOM 1693 O O . SER B 1 77 ? 5.18 -16.703 5.148 1 60.03 77 SER B O 1
ATOM 1695 N N . ALA B 1 78 ? 3.365 -17.047 6.457 1 61.25 78 ALA B N 1
ATOM 1696 C CA . ALA B 1 78 ? 3.023 -15.633 6.496 1 61.25 78 ALA B CA 1
ATOM 1697 C C . ALA B 1 78 ? 4.152 -14.812 7.121 1 61.25 78 ALA B C 1
ATOM 1699 O O . ALA B 1 78 ? 4.434 -13.695 6.68 1 61.25 78 ALA B O 1
ATOM 1700 N N . GLU B 1 79 ? 4.852 -15.508 8.031 1 65.5 79 GLU B N 1
ATOM 1701 C CA . GLU B 1 79 ? 5.953 -14.852 8.734 1 65.5 79 GLU B CA 1
ATOM 1702 C C . GLU B 1 79 ? 7.195 -14.766 7.855 1 65.5 79 GLU B C 1
ATOM 1704 O O . GLU B 1 79 ? 8.109 -13.984 8.133 1 65.5 79 GLU B O 1
ATOM 1709 N N . SER B 1 80 ? 7 -15.383 6.754 1 77.06 80 SER B N 1
ATOM 1710 C CA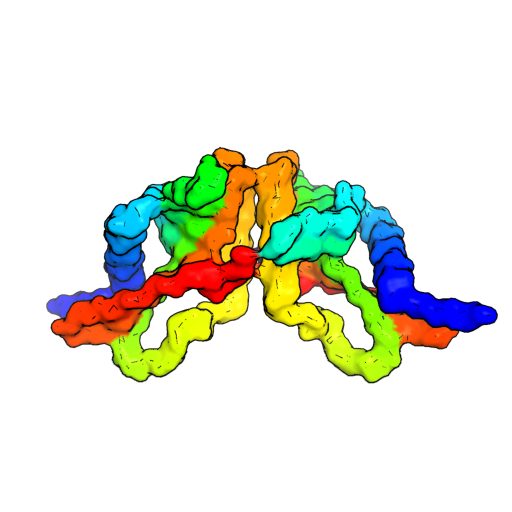 . SER B 1 80 ? 8.219 -15.484 5.953 1 77.06 80 SER B CA 1
ATOM 1711 C C . SER B 1 80 ? 8.336 -14.32 4.977 1 77.06 80 SER B C 1
ATOM 1713 O O . SER B 1 80 ? 9.367 -14.148 4.332 1 77.06 80 SER B O 1
ATOM 1715 N N . ILE B 1 81 ? 7.227 -13.562 4.945 1 87.56 81 ILE B N 1
ATOM 1716 C CA . ILE B 1 81 ? 7.367 -12.398 4.074 1 87.56 81 ILE B CA 1
ATOM 1717 C C . ILE B 1 81 ? 7.746 -11.18 4.902 1 87.56 81 ILE B C 1
ATOM 1719 O O . ILE B 1 81 ? 6.965 -10.719 5.738 1 87.56 81 ILE B O 1
ATOM 1723 N N . THR B 1 82 ? 8.883 -10.656 4.676 1 89.31 82 THR B N 1
ATOM 1724 C CA . THR B 1 82 ? 9.367 -9.5 5.422 1 89.31 82 THR B CA 1
ATOM 1725 C C . THR B 1 82 ? 8.523 -8.266 5.125 1 89.31 82 THR B C 1
ATOM 1727 O O . THR B 1 82 ? 7.871 -8.188 4.078 1 89.31 82 THR B O 1
ATOM 1730 N N . THR B 1 83 ? 8.562 -7.363 6.082 1 87.06 83 THR B N 1
ATOM 1731 C CA . THR B 1 83 ? 7.859 -6.098 5.891 1 87.06 83 THR B CA 1
ATOM 1732 C C . THR B 1 83 ? 8.359 -5.387 4.637 1 87.06 83 THR B C 1
ATOM 1734 O O . THR B 1 83 ? 7.566 -4.805 3.891 1 87.06 83 THR B O 1
ATOM 1737 N N . ALA B 1 84 ? 9.633 -5.461 4.434 1 87.75 84 ALA B N 1
ATOM 1738 C CA . ALA B 1 84 ? 10.219 -4.832 3.252 1 87.75 84 ALA B CA 1
ATOM 1739 C C . ALA B 1 84 ? 9.641 -5.426 1.972 1 87.75 84 ALA B C 1
ATOM 1741 O O . ALA B 1 84 ? 9.305 -4.695 1.035 1 87.75 84 ALA B O 1
ATOM 1742 N N . LYS B 1 85 ? 9.508 -6.746 1.96 1 91.44 85 LYS B N 1
ATOM 1743 C CA . LYS B 1 85 ? 8.93 -7.387 0.778 1 91.44 85 LYS B CA 1
ATOM 1744 C C . LYS B 1 85 ? 7.457 -7.035 0.623 1 91.44 85 LYS B C 1
ATOM 1746 O O . LYS B 1 85 ? 6.984 -6.797 -0.49 1 91.44 85 LYS B O 1
ATOM 1751 N N . GLN B 1 86 ? 6.715 -6.996 1.708 1 92.56 86 GLN B N 1
ATOM 1752 C CA . GLN B 1 86 ? 5.312 -6.59 1.655 1 92.56 86 GLN B CA 1
ATOM 1753 C C . GLN B 1 86 ? 5.168 -5.203 1.037 1 92.56 86 GLN B C 1
ATOM 1755 O O . GLN B 1 86 ? 4.32 -4.992 0.166 1 92.56 86 GLN B O 1
ATOM 1760 N N . TYR B 1 87 ? 5.984 -4.305 1.415 1 90.25 87 TYR B N 1
ATOM 1761 C CA . TYR B 1 87 ? 5.93 -2.934 0.915 1 90.25 87 TYR B CA 1
ATOM 1762 C C . TYR B 1 87 ? 6.219 -2.889 -0.581 1 90.25 87 TYR B C 1
ATOM 1764 O O . TYR B 1 87 ? 5.559 -2.158 -1.324 1 90.25 87 TYR B O 1
ATOM 1772 N N . LYS B 1 88 ? 7.172 -3.695 -1.005 1 92.94 88 LYS B N 1
ATOM 1773 C CA . LYS B 1 88 ? 7.465 -3.748 -2.434 1 92.94 88 LYS B CA 1
ATOM 1774 C C . LYS B 1 88 ? 6.262 -4.246 -3.227 1 92.94 88 LYS B C 1
ATOM 1776 O O . LYS B 1 88 ? 5.949 -3.709 -4.293 1 92.94 88 LYS B O 1
ATOM 1781 N N . ILE B 1 89 ? 5.59 -5.215 -2.666 1 94.31 89 ILE B N 1
ATOM 1782 C CA . ILE B 1 89 ? 4.41 -5.77 -3.32 1 94.31 89 ILE B CA 1
ATOM 1783 C C . ILE B 1 89 ? 3.299 -4.723 -3.361 1 94.31 89 ILE B C 1
ATOM 1785 O O . ILE B 1 89 ? 2.652 -4.535 -4.395 1 94.31 89 ILE B O 1
ATOM 1789 N N . ILE B 1 90 ? 3.131 -4.059 -2.336 1 93.62 90 ILE B N 1
ATOM 1790 C CA . ILE B 1 90 ? 2.092 -3.039 -2.229 1 93.62 90 ILE B CA 1
ATOM 1791 C C . ILE B 1 90 ? 2.387 -1.896 -3.199 1 93.62 90 ILE B C 1
ATOM 1793 O O . ILE B 1 90 ? 1.489 -1.417 -3.895 1 93.62 90 ILE B O 1
ATOM 1797 N N . HIS B 1 91 ? 3.635 -1.494 -3.285 1 92.69 91 HIS B N 1
ATOM 1798 C CA . HIS B 1 91 ? 4.008 -0.434 -4.215 1 92.69 91 HIS B CA 1
ATOM 1799 C C . HIS B 1 91 ? 3.732 -0.845 -5.66 1 92.69 91 HIS B C 1
ATOM 1801 O O . HIS B 1 91 ? 3.197 -0.058 -6.441 1 92.69 91 HIS B O 1
ATOM 1807 N N . ALA B 1 92 ? 4.059 -1.972 -5.926 1 95.12 92 ALA B N 1
ATOM 1808 C CA . ALA B 1 92 ? 3.779 -2.48 -7.266 1 95.12 92 ALA B CA 1
ATOM 1809 C C . ALA B 1 92 ? 2.277 -2.529 -7.531 1 95.12 92 ALA B C 1
ATOM 1811 O O . ALA B 1 92 ? 1.826 -2.229 -8.641 1 95.12 92 ALA B O 1
ATOM 1812 N N . ALA B 1 93 ? 1.53 -2.895 -6.504 1 95.38 93 ALA B N 1
ATOM 1813 C CA . ALA B 1 93 ? 0.076 -2.926 -6.629 1 95.38 93 ALA B CA 1
ATOM 1814 C C . ALA B 1 93 ? -0.481 -1.532 -6.906 1 95.38 93 ALA B C 1
ATOM 1816 O O . ALA B 1 93 ? -1.397 -1.372 -7.715 1 95.38 93 ALA B O 1
ATOM 1817 N N . MET B 1 94 ? 0.071 -0.543 -6.25 1 93.81 94 MET B N 1
ATOM 1818 C CA . MET B 1 94 ? -0.351 0.836 -6.477 1 93.81 94 MET B CA 1
ATOM 1819 C C . MET B 1 94 ? -0.088 1.255 -7.918 1 93.81 94 MET B C 1
ATOM 1821 O O . MET B 1 94 ? -0.933 1.895 -8.547 1 93.81 94 MET B O 1
ATOM 1825 N N . HIS B 1 95 ? 1.011 0.855 -8.453 1 94.25 95 HIS B N 1
ATOM 1826 C CA . HIS B 1 95 ? 1.313 1.128 -9.852 1 94.25 95 HIS B CA 1
ATOM 1827 C C . HIS B 1 95 ? 0.337 0.409 -10.781 1 94.25 95 HIS B C 1
ATOM 1829 O O . HIS B 1 95 ? -0.116 0.979 -11.773 1 94.25 95 HIS B O 1
ATOM 1835 N N . PHE B 1 96 ? 0.006 -0.763 -10.453 1 95.69 96 PHE B N 1
ATOM 1836 C CA . PHE B 1 96 ? -0.954 -1.54 -11.227 1 95.69 96 PHE B CA 1
ATOM 1837 C C . PHE B 1 96 ? -2.291 -0.814 -11.32 1 95.69 96 PHE B C 1
ATOM 1839 O O . PHE B 1 96 ? -2.857 -0.678 -12.406 1 95.69 96 PHE B O 1
ATOM 1846 N N . LEU B 1 97 ? -2.777 -0.301 -10.172 1 95.19 97 LEU B N 1
ATOM 1847 C CA . LEU B 1 97 ? -4.062 0.389 -10.102 1 95.19 97 LEU B CA 1
ATOM 1848 C C . LEU B 1 97 ? -4.027 1.681 -10.914 1 95.19 97 LEU B C 1
ATOM 1850 O O . LEU B 1 97 ? -5.031 2.066 -11.516 1 95.19 97 LEU B O 1
ATOM 1854 N N . GLN B 1 98 ? -2.898 2.355 -10.906 1 93.88 98 GLN B N 1
ATOM 1855 C CA . GLN B 1 98 ? -2.744 3.586 -11.672 1 93.88 98 GLN B CA 1
ATOM 1856 C C . GLN B 1 98 ? -2.725 3.299 -13.172 1 93.88 98 GLN B C 1
ATOM 1858 O O . GLN B 1 98 ? -3.221 4.098 -13.969 1 93.88 98 GLN B O 1
ATOM 1863 N N . GLU B 1 99 ? -2.195 2.148 -13.469 1 94.44 99 GLU B N 1
ATOM 1864 C CA . GLU B 1 99 ? -2.008 1.794 -14.867 1 94.44 99 GLU B CA 1
ATOM 1865 C C . GLU B 1 99 ? -3.311 1.295 -15.492 1 94.44 99 GLU B C 1
ATOM 1867 O O . GLU B 1 99 ? -3.582 1.551 -16.672 1 94.44 99 GLU B O 1
ATOM 1872 N N . PHE B 1 100 ? -4.129 0.614 -14.672 1 95.62 100 PHE B N 1
ATOM 1873 C CA . PHE B 1 100 ? -5.324 -0.028 -15.211 1 95.62 100 PHE B CA 1
ATOM 1874 C C . PHE B 1 100 ? -6.578 0.509 -14.539 1 95.62 100 PHE B C 1
ATOM 1876 O O . PHE B 1 100 ? -7.023 -0.031 -13.523 1 95.62 100 PHE B O 1
ATOM 1883 N N . ASP B 1 101 ? -7.309 1.344 -15.203 1 92.94 101 ASP B N 1
ATOM 1884 C CA . ASP B 1 101 ? -8.453 2.051 -14.641 1 92.94 101 ASP B CA 1
ATOM 1885 C C . ASP B 1 101 ? -9.656 1.121 -14.5 1 92.94 101 ASP B C 1
ATOM 1887 O O . ASP B 1 101 ? -10.578 1.404 -13.727 1 92.94 101 ASP B O 1
ATOM 1891 N N . GLU B 1 102 ? -9.656 0.127 -15.203 1 94.5 102 GLU B N 1
ATOM 1892 C CA . GLU B 1 102 ? -10.797 -0.779 -15.188 1 94.5 102 GLU B CA 1
ATOM 1893 C C . GLU B 1 102 ? -10.969 -1.435 -13.82 1 94.5 102 GLU B C 1
ATOM 1895 O O . GLU B 1 102 ? -12.023 -1.993 -13.516 1 94.5 102 GLU B O 1
ATOM 1900 N N . PHE B 1 103 ? -9.984 -1.265 -12.961 1 95.19 103 PHE B N 1
ATOM 1901 C CA . PHE B 1 103 ? -10.055 -1.912 -11.656 1 95.19 103 PHE B CA 1
ATOM 1902 C C . PHE B 1 103 ? -10.383 -0.898 -10.57 1 95.19 103 PHE B C 1
ATOM 1904 O O . PHE B 1 103 ? -10.297 -1.206 -9.383 1 95.19 103 PHE B O 1
ATOM 1911 N N . ASN B 1 104 ? -10.891 0.212 -10.922 1 91.19 104 ASN B N 1
ATOM 1912 C CA . ASN B 1 104 ? -11.172 1.281 -9.969 1 91.19 104 ASN B CA 1
ATOM 1913 C C . ASN B 1 104 ? -12.312 0.9 -9.023 1 91.19 104 ASN B C 1
ATOM 1915 O O . ASN B 1 104 ? -12.383 1.403 -7.902 1 91.19 104 ASN B O 1
ATOM 1919 N N . GLU B 1 105 ? -13.086 -0.068 -9.398 1 91.81 105 GLU B N 1
ATOM 1920 C CA . GLU B 1 105 ? -14.227 -0.435 -8.562 1 91.81 105 GLU B CA 1
ATOM 1921 C C . GLU B 1 105 ? -13.969 -1.737 -7.816 1 91.81 105 GLU B C 1
ATOM 1923 O O . GLU B 1 105 ? -14.867 -2.285 -7.18 1 91.81 105 GLU B O 1
ATOM 1928 N N . TYR B 1 106 ? -12.789 -2.211 -7.867 1 94.31 106 TYR B N 1
ATOM 1929 C CA . TYR B 1 106 ? -12.453 -3.477 -7.227 1 94.31 106 TYR B CA 1
ATOM 1930 C C . TYR B 1 106 ? -11.891 -3.25 -5.824 1 94.31 106 TYR B C 1
ATOM 1932 O O . TYR B 1 106 ? -11.109 -2.322 -5.605 1 94.31 106 TYR B O 1
ATOM 1940 N N . ASP B 1 107 ? -12.289 -4.094 -4.957 1 92.69 107 ASP B N 1
ATOM 1941 C CA . ASP B 1 107 ? -11.547 -4.223 -3.707 1 92.69 107 ASP B CA 1
ATOM 1942 C C . ASP B 1 107 ? -10.195 -4.887 -3.939 1 92.69 107 ASP B C 1
ATOM 1944 O O . ASP B 1 107 ? -10.047 -5.711 -4.844 1 92.69 107 ASP B O 1
ATOM 1948 N N . CYS B 1 108 ? -9.211 -4.473 -3.109 1 94.25 108 CYS B N 1
ATOM 1949 C CA . CYS B 1 108 ? -7.895 -5.09 -3.232 1 94.25 108 CYS B CA 1
ATOM 1950 C C . CYS B 1 108 ? -7.637 -6.055 -2.082 1 94.25 108 CYS B C 1
ATOM 1952 O O . CYS B 1 108 ? -8.023 -5.789 -0.944 1 94.25 108 CYS B O 1
ATOM 1954 N N . ARG B 1 109 ? -7.043 -7.125 -2.412 1 94.81 109 ARG B N 1
ATOM 1955 C CA . ARG B 1 109 ? -6.629 -8.109 -1.421 1 94.81 109 ARG B CA 1
ATOM 1956 C C . ARG B 1 109 ? -5.223 -8.625 -1.718 1 94.81 109 ARG B C 1
ATOM 1958 O O . ARG B 1 109 ? -4.855 -8.805 -2.881 1 94.81 109 ARG B O 1
ATOM 1965 N N . PHE B 1 110 ? -4.398 -8.875 -0.628 1 96.12 110 PHE B N 1
ATOM 1966 C CA . PHE B 1 110 ? -3.047 -9.414 -0.753 1 96.12 110 PHE B CA 1
ATOM 1967 C C . PHE B 1 110 ? -2.971 -10.82 -0.167 1 96.12 110 PHE B C 1
ATOM 1969 O O . PHE B 1 110 ? -3.145 -11 1.039 1 96.12 110 PHE B O 1
ATOM 1976 N N . ASP B 1 111 ? -2.689 -11.805 -1.076 1 95.94 111 ASP B N 1
ATOM 1977 C CA . ASP B 1 111 ? -2.641 -13.203 -0.661 1 95.94 111 ASP B CA 1
ATOM 1978 C C . ASP B 1 111 ? -1.221 -13.758 -0.769 1 95.94 111 ASP B C 1
ATOM 1980 O O . ASP B 1 111 ? -0.375 -13.18 -1.458 1 95.94 111 ASP B 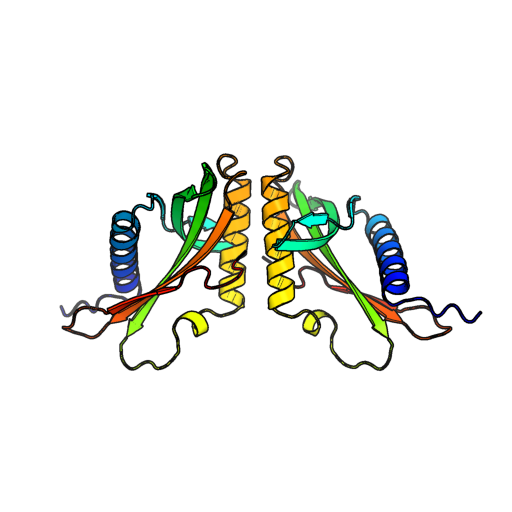O 1
ATOM 1984 N N . VAL B 1 112 ? -1.024 -14.859 -0.009 1 96.44 112 VAL B N 1
ATOM 1985 C CA . VAL B 1 112 ? 0.213 -15.633 -0.106 1 96.44 112 VAL B CA 1
ATOM 1986 C C . VAL B 1 112 ? -0.111 -17.109 -0.305 1 96.44 112 VAL B C 1
ATOM 1988 O O . VAL B 1 112 ? -0.974 -17.656 0.382 1 96.44 112 VAL B O 1
ATOM 1991 N N . ILE B 1 113 ? 0.463 -17.672 -1.299 1 96.56 113 ILE B N 1
ATOM 1992 C CA . ILE B 1 113 ? 0.384 -19.109 -1.494 1 96.56 113 ILE B CA 1
ATOM 1993 C C . ILE B 1 113 ? 1.743 -19.75 -1.208 1 96.56 113 ILE B C 1
ATOM 1995 O O . ILE B 1 113 ? 2.756 -19.344 -1.786 1 96.56 113 ILE B O 1
ATOM 1999 N N . VAL B 1 114 ? 1.71 -20.766 -0.344 1 95 114 VAL B N 1
ATOM 2000 C CA . VAL B 1 114 ? 2.947 -21.422 0.068 1 95 114 VAL B CA 1
ATOM 2001 C C . VAL B 1 114 ? 2.9 -22.906 -0.305 1 95 114 VAL B C 1
ATOM 2003 O O . VAL B 1 114 ? 1.887 -23.578 -0.088 1 95 114 VAL B O 1
ATOM 2006 N N . PHE B 1 115 ? 3.998 -23.344 -0.909 1 94 115 PHE B N 1
ATOM 2007 C CA . PHE B 1 115 ? 4.18 -24.766 -1.166 1 94 115 PHE B CA 1
ATOM 2008 C C . PHE B 1 115 ? 5.32 -25.328 -0.322 1 94 115 PHE B C 1
ATOM 2010 O O . PHE B 1 115 ? 6.461 -24.875 -0.424 1 94 115 PHE B O 1
ATOM 2017 N N . ASP B 1 116 ? 4.984 -26.297 0.456 1 92.69 116 ASP B N 1
ATOM 2018 C CA . ASP B 1 116 ? 5.984 -27.062 1.183 1 92.69 116 ASP B CA 1
ATOM 2019 C C . ASP B 1 116 ? 6.352 -28.344 0.422 1 92.69 116 ASP B C 1
ATOM 2021 O O . ASP B 1 116 ? 5.531 -29.25 0.291 1 92.69 116 ASP B O 1
ATOM 2025 N N . TYR B 1 117 ? 7.672 -28.344 0.006 1 90.44 117 TYR B N 1
ATOM 2026 C CA . TYR B 1 117 ? 7.992 -29.469 -0.862 1 90.44 117 TYR B CA 1
ATOM 2027 C C . TYR B 1 117 ? 9.148 -30.281 -0.292 1 90.44 117 TYR B C 1
ATOM 2029 O O . TYR B 1 117 ? 9.914 -29.797 0.543 1 90.44 117 TYR B O 1
ATOM 2037 N N . ALA B 1 118 ? 9.102 -31.578 -0.573 1 88.31 118 ALA B N 1
ATOM 2038 C CA . ALA B 1 118 ? 10.164 -32.531 -0.285 1 88.31 118 ALA B CA 1
ATOM 2039 C C . ALA B 1 118 ? 10.469 -33.406 -1.502 1 88.31 118 ALA B C 1
ATOM 2041 O O . ALA B 1 118 ? 9.578 -33.688 -2.307 1 88.31 118 ALA B O 1
ATOM 2042 N N . ASP B 1 119 ? 11.742 -33.688 -1.568 1 83.19 119 ASP B N 1
ATOM 2043 C CA . ASP B 1 119 ? 12.125 -34.5 -2.713 1 83.19 119 ASP B CA 1
ATOM 2044 C C . ASP B 1 119 ? 11.297 -35.781 -2.771 1 83.19 119 ASP B C 1
ATOM 2046 O O . ASP B 1 119 ? 11.164 -36.5 -1.769 1 83.19 119 ASP B O 1
ATOM 2050 N N . GLY B 1 120 ? 10.75 -36.094 -3.943 1 83.38 120 GLY B N 1
ATOM 2051 C CA . GLY B 1 120 ? 10.039 -37.312 -4.184 1 83.38 120 GLY B CA 1
ATOM 2052 C C . GLY B 1 120 ? 8.617 -37.312 -3.662 1 83.38 120 GLY B C 1
ATOM 2053 O O . GLY B 1 120 ? 7.922 -38.344 -3.709 1 83.38 120 GLY B O 1
ATOM 2054 N N . GLU B 1 121 ? 8.188 -36.312 -3 1 86.25 121 GLU B N 1
ATOM 2055 C CA . GLU B 1 121 ? 6.828 -36.188 -2.473 1 86.25 121 GLU B CA 1
ATOM 2056 C C . GLU B 1 121 ? 6.078 -35.031 -3.096 1 86.25 121 GLU B C 1
ATOM 2058 O O . GLU B 1 121 ? 6.691 -34.094 -3.6 1 86.25 121 GLU B O 1
ATOM 2063 N N . ASP B 1 122 ? 4.785 -35.25 -3.146 1 87.94 122 ASP B N 1
ATOM 2064 C CA . ASP B 1 122 ? 3.951 -34.156 -3.59 1 87.94 122 ASP B CA 1
ATOM 2065 C C . ASP B 1 122 ? 3.992 -33 -2.586 1 87.94 122 ASP B C 1
ATOM 2067 O O . ASP B 1 122 ? 3.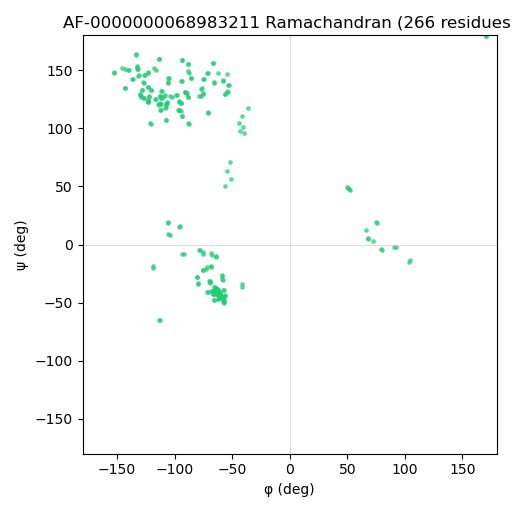953 -33.219 -1.375 1 87.94 122 ASP B O 1
ATOM 2071 N N . ALA B 1 123 ? 4.059 -31.812 -3.096 1 92 123 ALA B N 1
ATOM 2072 C CA . ALA B 1 123 ? 4.113 -30.641 -2.223 1 92 123 ALA B CA 1
ATOM 2073 C C . ALA B 1 123 ? 2.752 -30.359 -1.596 1 92 123 ALA B C 1
ATOM 2075 O O . ALA B 1 123 ? 1.717 -30.516 -2.244 1 92 123 ALA B O 1
ATOM 2076 N N . ARG B 1 124 ? 2.734 -29.938 -0.341 1 92 124 ARG B N 1
ATOM 2077 C CA . ARG B 1 124 ? 1.527 -29.438 0.318 1 92 124 ARG B CA 1
ATOM 2078 C C . ARG B 1 124 ? 1.369 -27.938 0.122 1 92 124 ARG B C 1
ATOM 2080 O O . ARG B 1 124 ? 2.312 -27.172 0.34 1 92 124 ARG B O 1
ATOM 2087 N N . GLY B 1 125 ? 0.148 -27.578 -0.307 1 93.75 125 GLY B N 1
ATOM 2088 C CA . GLY B 1 125 ? -0.107 -26.172 -0.554 1 93.75 125 GLY B CA 1
ATOM 2089 C C . GLY B 1 125 ? -0.961 -25.531 0.519 1 93.75 125 GLY B C 1
ATOM 2090 O O . GLY B 1 125 ? -1.862 -26.156 1.07 1 93.75 125 GLY B O 1
ATOM 2091 N N . GLU B 1 126 ? -0.681 -24.266 0.857 1 94.5 126 GLU B N 1
ATOM 2092 C CA . GLU B 1 126 ? -1.5 -23.422 1.727 1 94.5 126 GLU B CA 1
ATOM 2093 C C . GLU B 1 126 ? -1.77 -22.062 1.087 1 94.5 126 GLU B C 1
ATOM 2095 O O . GLU B 1 126 ? -0.848 -21.406 0.595 1 94.5 126 GLU B O 1
ATOM 2100 N N . TRP B 1 127 ? -3.01 -21.703 1.055 1 96.25 127 TRP B N 1
ATOM 2101 C CA . TRP B 1 127 ? -3.424 -20.406 0.538 1 96.25 127 TRP B CA 1
ATOM 2102 C C . TRP B 1 127 ? -3.871 -19.484 1.67 1 96.25 127 TRP B C 1
ATOM 2104 O O . TRP B 1 127 ? -4.926 -19.703 2.273 1 96.25 127 TRP B O 1
ATOM 2114 N N . ILE B 1 128 ? -3.055 -18.516 1.974 1 94.25 128 ILE B N 1
ATOM 2115 C CA . ILE B 1 128 ? -3.365 -17.531 3.002 1 94.25 128 ILE B CA 1
ATOM 2116 C C . ILE B 1 128 ? -4.012 -16.312 2.363 1 94.25 128 ILE B C 1
ATOM 2118 O O . ILE B 1 128 ? -3.346 -15.531 1.676 1 94.25 128 ILE B O 1
ATOM 2122 N N . LYS B 1 129 ? -5.273 -16.125 2.615 1 93.94 129 LYS B N 1
ATOM 2123 C CA . LYS B 1 129 ? -6.012 -14.984 2.084 1 93.94 129 LYS B CA 1
ATOM 2124 C C . LYS B 1 129 ? -5.855 -13.758 2.982 1 93.94 129 LYS B C 1
ATOM 2126 O O . LYS B 1 129 ? -5.793 -13.883 4.207 1 93.94 129 LYS B O 1
ATOM 2131 N N . ALA B 1 130 ? -5.777 -12.539 2.293 1 92.06 130 ALA B N 1
ATOM 2132 C CA . ALA B 1 130 ? -5.613 -11.281 3.02 1 92.06 130 ALA B CA 1
ATOM 2133 C C . ALA B 1 130 ? -4.438 -11.359 3.988 1 92.06 130 ALA B C 1
ATOM 2135 O O . ALA B 1 130 ? -4.578 -11.031 5.168 1 92.06 130 ALA B O 1
ATOM 2136 N N . ALA B 1 131 ? -3.309 -11.859 3.484 1 91.12 131 ALA B N 1
ATOM 2137 C CA . ALA B 1 131 ? -2.123 -12.148 4.289 1 91.12 131 ALA B CA 1
ATOM 2138 C C . ALA B 1 131 ? -1.56 -10.875 4.91 1 91.12 131 ALA B C 1
ATOM 2140 O O . ALA B 1 131 ? -1.036 -10.898 6.027 1 91.12 131 ALA B O 1
ATOM 2141 N N . PHE B 1 132 ? -1.568 -9.859 4.258 1 83.81 132 PHE B N 1
ATOM 2142 C CA . PHE B 1 132 ? -1.178 -8.555 4.777 1 83.81 132 PHE B CA 1
ATOM 2143 C C . PHE B 1 132 ? -2.021 -7.445 4.152 1 83.81 132 PHE B C 1
ATOM 2145 O O . PHE B 1 132 ? -2.617 -7.637 3.092 1 83.81 132 PHE B O 1
ATOM 2152 N N . LEU B 1 133 ? -2.27 -6.324 4.766 1 67 133 LEU B N 1
ATOM 2153 C CA . LEU B 1 133 ? -3.074 -5.168 4.383 1 67 133 LEU B CA 1
ATOM 2154 C C . LEU B 1 133 ? -4.551 -5.539 4.297 1 67 133 LEU B C 1
ATOM 2156 O O . LEU B 1 133 ? -5.367 -4.75 3.814 1 67 133 LEU B O 1
ATOM 2160 N N . ALA B 1 134 ? -5.211 -6.766 4.781 1 52.75 134 ALA B N 1
ATOM 2161 C CA . ALA B 1 134 ? -6.605 -7.16 4.609 1 52.75 134 ALA B CA 1
ATOM 2162 C C . ALA B 1 134 ? -7.543 -5.969 4.797 1 52.75 134 ALA B C 1
ATOM 2164 O O . ALA B 1 134 ? -7.402 -5.211 5.758 1 52.75 134 ALA B O 1
ATOM 2165 N N . CYS B 1 135 ? -8.078 -5.332 3.748 1 42.94 135 CYS B N 1
ATOM 2166 C CA . CYS B 1 135 ? -9.172 -4.379 3.924 1 42.94 135 CYS B CA 1
ATOM 2167 C C . CYS B 1 135 ? -10.484 -5.094 4.211 1 42.94 135 CYS B C 1
ATOM 2169 O O . CYS B 1 135 ? -10.688 -6.227 3.77 1 42.94 135 CYS B O 1
#

Secondary structure (DSSP, 8-state):
------HHHHHHHHHHHHHHHHHHTT-EEEEEEEEETTTEEEEEEEEEEEE-TTS-EEEEEEEEEEEEEETT--S-SGGGS-HHHHHHHHHHHHHHHHH-GGGTT-EEEEEEEEEEE-TTSPPEEEEETT-SS--/------HHHHHHHHHHHHHHHHHHTT-EEEEEEEEETTTEEEEEEEEEEEE-TTS-EEEEEEEEEEEEEETT--S-SGGGS-HHHHHHHHHHHHHHHHH-GGGTT-EEEEEEEEEEE-TTSPPEEEEETT-SS--

pLDDT: mean 88.62, std 13.48, range [35.66, 98.69]

InterPro domains:
  IPR003509 UPF0102 protein YraN-like [MF_00048] (7-128)
  IPR003509 UPF0102 protein YraN-like [PF02021] (14-114)
  IPR003509 UPF0102 protein YraN-like [PTHR34039] (7-132)
  IPR003509 UPF0102 protein YraN-like [TIGR00252] (7-132)
  IPR011335 Restriction endonuclease type II-like [SSF52980] (8-120)
  IPR011856 tRNA endonuclease-like domain superfamily [G3DSA:3.40.1350.10] (14-135)

Nearest PDB structures (foldseek):
  3fov-assembly1_A  TM=8.678E-01  e=3.486E-09  Rhodopseudomonas palustris CGA009
  2gii-assembly1_A  TM=5.184E-01  e=2.419E-02  Haemophilus influenzae
  4r28-assembly1_B  TM=5.053E-01  e=1.314E-01  Mycobacterium sp. JLS
  8ki7-assembly1_A  TM=3.061E-01  e=3.975E-01  Tomato spotted wilt virus (strain Bulgarian L3)
  3fov-assembly1_A  TM=8.680E-01  e=3.169E-09  Rhodopseudomonas palustris CGA009

Solvent-accessible surface area (backbone atoms only — not comparable to full-atom values): 15103 Å² total; per-residue (Å²): 130,86,73,66,73,46,73,63,53,52,50,52,52,50,48,52,50,47,50,55,52,45,47,72,70,68,32,45,78,75,45,63,64,46,70,38,88,91,49,24,53,38,50,32,34,30,35,38,76,41,79,41,95,86,71,45,76,44,42,36,37,36,42,32,46,73,44,80,40,61,66,87,64,78,70,57,68,79,71,64,56,45,70,69,55,51,34,23,36,50,50,30,47,48,51,48,48,38,72,39,66,89,52,42,79,38,45,77,39,30,29,36,37,37,33,40,31,46,92,96,47,84,58,49,75,46,78,40,73,44,63,52,66,61,100,132,84,72,66,75,46,75,64,53,51,49,52,52,51,47,52,51,47,50,55,51,45,46,73,70,69,31,45,78,75,47,65,64,48,72,39,90,85,48,24,52,37,51,33,35,31,34,37,76,42,80,42,95,87,71,46,77,44,40,36,37,37,42,31,43,72,46,80,40,60,65,88,62,78,72,57,68,79,72,62,56,47,70,69,56,50,34,23,34,50,52,30,48,50,51,48,47,40,70,38,66,90,51,42,79,39,42,67,37,30,30,36,38,38,31,40,31,45,93,98,47,83,58,51,76,48,79,41,74,44,64,52,66,57,98